Protein AF-P02774-2-F1 (afdb_monomer_lite)

Sequence (352 aa):
MAALKHQPQEFPTYVEPTNDEICEAFRKDPKEYANQFMWEYSTNYGQAPLSLLVSYTKSYLSMVGSCCTSASPTVCFLKERLQLKHLSLLTTLSNRVCSQYAAYGEKKSRLSNLIKLAQKVPTADLEDVLPLAEDITNILSKCCESASEDCMAKELPEHTVKLCDNLSTKNSKFEDCCQEKTAMDVFVCTYFMPAAQLPELPDVELPTNKDVCDPGNTKVMDKYTFELSRRTHLPEVFLSKVLEPTLKSLGECCDVEDSTTCFNAKGPLLKKELSSFIDKGQELCADYSENTFTEYKKKLAERLKAKLPDATPTELAKLVNKHSDFASNCCSINSPPLYCDSEIDAELKNIL

pLDDT: mean 95.34, std 5.14, range [45.56, 98.81]

Secondary structure (DSSP, 8-state):
-TT--PPP-SS----PPPHHHHHHHHHH-HHHHHHHHHHHHHHHSTTS-HHHHHHHHHHHHHHHHHHHTSSSHHHHHHHHHHHHHHHHHHHHHHHHHHHHHHHHHHHHHHHHHHHHHHHH-TTS-HHHHHHHHHHHHHHHHHHTT---TTHHHHHHHHHHHHHHHHHTTT-HHHHHHTTSSSHHHHHHHHHHPPPP-----PPPPP--SGGGG-TT-THHHHHHHHHHHTT--S-HHHHHHHHHHHHHHHHTTSSSTTHHHHHHHHHHHHHHHHHHHHHHHHHHHTTTSSS-HHHHHHHHHHHHHHH-TT--HHHHHHHHHHHHHHHHHHSSTT--HHHHHHHHHHHHH---

Radius of gyration: 23.37 Å; chains: 1; bounding box: 58×50×64 Å

Foldseek 3Di:
DVPDDDAAQQDQPDDDDDLVVLLVVCVVPVVVSLVVCLVSVCNRQVLAQPVLSVVLSVLVSVLSVDLSPDPHNVVSNVVSCVVSVVSVLSSNVSSLLLSQCVLQPLVLQLLLQLLLQLQLQVQADLVLRNVLSVLVSVLSVPRSPDNDNCSCVVSLQVSLVSNCVSPLPRDVQLVVLNVDDDSSSSVVSSVPRWGDPADADDDDADPLDLVLQPPVDCPVVSNSSSNCSSHQLAASLLSSLLSVVLSVLSNVLNPDPCSNVSSVVVRVVSVVVVVLSSVLRCVLQPPPPVDDLVVSLVVQLVVVCVVCVPDDPVRSVVVSVVSSVLNVQGRTRSHNNVVNSVVSVVSSVVPD

Structure (mmCIF, N/CA/C/O backbone):
data_AF-P02774-2-F1
#
_entry.id   AF-P02774-2-F1
#
loop_
_atom_site.group_PDB
_atom_site.id
_atom_site.type_symbol
_atom_site.label_atom_id
_atom_site.label_alt_id
_atom_site.label_comp_id
_atom_site.label_asym_id
_atom_site.label_entity_id
_atom_site.label_seq_id
_atom_site.pdbx_PDB_ins_code
_atom_site.Cartn_x
_atom_site.Cartn_y
_atom_site.Cartn_z
_atom_site.occupancy
_atom_site.B_iso_or_equiv
_atom_site.auth_seq_id
_atom_site.auth_comp_id
_atom_site.auth_asym_id
_atom_site.auth_atom_id
_atom_site.pdbx_PDB_model_num
ATOM 1 N N . MET A 1 1 ? -10.978 26.070 -17.643 1.00 76.25 1 MET A N 1
ATOM 2 C CA . MET A 1 1 ? -9.960 25.067 -18.032 1.00 76.25 1 MET A CA 1
ATOM 3 C C . MET A 1 1 ? -8.753 25.085 -17.096 1.00 76.25 1 MET A C 1
ATOM 5 O O . MET A 1 1 ? -8.488 24.047 -16.522 1.00 76.25 1 MET A O 1
ATOM 9 N N . ALA A 1 2 ? -8.090 26.226 -16.855 1.00 83.38 2 ALA A N 1
ATOM 10 C CA . ALA A 1 2 ? -6.862 26.307 -16.036 1.00 83.38 2 ALA A CA 1
ATOM 11 C C . ALA A 1 2 ? -6.959 25.824 -14.567 1.00 83.38 2 ALA A C 1
ATOM 13 O O . ALA A 1 2 ? -5.933 25.583 -13.949 1.00 83.38 2 ALA A O 1
ATOM 14 N N . ALA A 1 3 ? -8.165 25.681 -14.004 1.00 87.31 3 ALA A N 1
ATOM 15 C CA . ALA A 1 3 ? -8.368 25.178 -12.641 1.00 87.31 3 ALA A CA 1
ATOM 16 C C . ALA A 1 3 ? -8.534 23.646 -12.553 1.00 87.31 3 ALA A C 1
ATOM 18 O O . ALA A 1 3 ? -8.591 23.108 -11.449 1.00 87.31 3 ALA A O 1
ATOM 19 N N . LEU A 1 4 ? -8.668 22.946 -13.688 1.00 87.56 4 LEU A N 1
ATOM 20 C CA . LEU A 1 4 ? -8.828 21.491 -13.696 1.00 87.56 4 LEU A CA 1
ATOM 21 C C . LEU A 1 4 ? -7.523 20.824 -13.248 1.00 87.56 4 LEU A C 1
ATOM 23 O O . LEU A 1 4 ? -6.452 21.164 -13.746 1.00 87.56 4 LEU A O 1
ATOM 27 N N . LYS A 1 5 ? -7.635 19.859 -12.334 1.00 86.62 5 LYS A N 1
ATOM 28 C CA . LYS A 1 5 ? -6.529 19.020 -11.859 1.00 86.62 5 LYS A CA 1
ATOM 29 C C . LYS A 1 5 ? -6.746 17.586 -12.342 1.00 86.62 5 LYS A C 1
ATOM 31 O O . LYS A 1 5 ? -7.889 17.133 -12.398 1.00 86.62 5 LYS A O 1
ATOM 36 N N . HIS A 1 6 ? -5.672 16.884 -12.692 1.00 91.44 6 HIS A N 1
ATOM 37 C CA . HIS A 1 6 ? -5.735 15.452 -12.982 1.00 91.44 6 HIS A CA 1
ATOM 38 C C . HIS A 1 6 ? -5.710 14.640 -11.681 1.00 91.44 6 HIS A C 1
ATOM 40 O O . HIS A 1 6 ? -5.053 15.032 -10.714 1.00 91.44 6 HIS A O 1
ATOM 46 N N . GLN A 1 7 ? -6.406 13.505 -11.665 1.00 94.06 7 GLN A N 1
ATOM 47 C CA . GLN A 1 7 ? -6.262 12.530 -10.586 1.00 94.06 7 GLN A CA 1
ATOM 48 C C . GLN A 1 7 ? -4.938 11.766 -10.746 1.00 94.06 7 GLN A C 1
ATOM 50 O O . GLN A 1 7 ? -4.501 11.554 -11.882 1.00 94.06 7 GLN A O 1
ATOM 55 N N . PRO A 1 8 ? -4.293 11.355 -9.644 1.00 96.31 8 PRO A N 1
ATOM 56 C CA . PRO A 1 8 ? -3.123 10.496 -9.709 1.00 96.31 8 PRO A CA 1
ATOM 57 C C . PRO A 1 8 ? -3.473 9.124 -10.307 1.00 96.31 8 PRO A C 1
ATOM 59 O O . PRO A 1 8 ? -4.570 8.605 -10.106 1.00 96.31 8 PRO A O 1
ATOM 62 N N . GLN A 1 9 ? -2.516 8.510 -11.005 1.00 96.38 9 GLN A N 1
ATOM 63 C CA . GLN A 1 9 ? -2.628 7.123 -11.456 1.00 96.38 9 GLN A CA 1
ATOM 64 C C . GLN A 1 9 ? -2.278 6.176 -10.298 1.00 96.38 9 GLN A C 1
ATOM 66 O O . GLN A 1 9 ? -1.121 6.084 -9.879 1.00 96.38 9 GLN A O 1
ATOM 71 N N . GLU A 1 10 ? -3.277 5.471 -9.767 1.00 97.25 10 GLU A N 1
ATOM 72 C CA . GLU A 1 10 ? -3.091 4.526 -8.660 1.00 97.25 10 GLU A CA 1
ATOM 73 C C . GLU A 1 10 ? -2.649 3.132 -9.135 1.00 97.25 10 GLU A C 1
ATOM 75 O O . GLU A 1 10 ? -1.902 2.455 -8.415 1.00 97.25 10 GLU A O 1
ATOM 80 N N . PHE A 1 11 ? -3.009 2.766 -10.371 1.00 97.56 11 PHE A N 1
ATOM 81 C CA . PHE A 1 11 ? -2.727 1.480 -11.014 1.00 97.56 11 PHE A CA 1
ATOM 82 C C . PHE A 1 11 ? -1.845 1.676 -12.255 1.00 97.56 11 PHE A C 1
ATOM 84 O O . PHE A 1 11 ? -2.338 1.612 -13.383 1.00 97.56 11 PHE A O 1
ATOM 91 N N . PRO A 1 12 ? -0.540 1.956 -12.086 1.00 97.00 12 PRO A N 1
ATOM 92 C CA . PRO A 1 12 ? 0.361 2.026 -13.224 1.00 97.00 12 PRO A CA 1
ATOM 93 C C . PRO A 1 12 ? 0.419 0.662 -13.925 1.00 97.00 12 PRO A C 1
ATOM 95 O O . PRO A 1 12 ? 0.590 -0.372 -13.280 1.00 97.00 12 PRO A O 1
ATOM 98 N N . THR A 1 13 ? 0.284 0.674 -15.245 1.00 97.75 13 THR A N 1
ATOM 99 C CA . THR A 1 13 ? 0.328 -0.501 -16.123 1.00 97.75 13 THR A CA 1
ATOM 100 C C . THR A 1 13 ? 1.622 -0.593 -16.922 1.00 97.75 13 THR A C 1
ATOM 102 O O . THR A 1 13 ? 1.778 -1.535 -17.693 1.00 97.75 13 THR A O 1
ATOM 105 N N . TYR A 1 14 ? 2.536 0.374 -16.772 1.00 97.56 14 TYR A N 1
ATOM 106 C CA . TYR A 1 14 ? 3.845 0.318 -17.417 1.00 97.56 14 TYR A CA 1
ATOM 107 C C . TYR A 1 14 ? 4.597 -0.939 -16.972 1.00 97.56 14 TYR A C 1
ATOM 109 O O . TYR A 1 14 ? 4.868 -1.138 -15.785 1.00 97.56 14 TYR A O 1
ATOM 117 N N . VAL A 1 15 ? 4.961 -1.762 -17.949 1.00 97.75 15 VAL A N 1
ATOM 118 C CA . VAL A 1 15 ? 5.834 -2.918 -17.773 1.00 97.75 15 VAL A CA 1
ATOM 119 C C . VAL A 1 15 ? 6.966 -2.760 -18.764 1.00 97.75 15 VAL A C 1
ATOM 121 O O . VAL A 1 15 ? 6.746 -2.688 -19.970 1.00 97.75 15 VAL A O 1
ATOM 124 N N . GLU A 1 16 ? 8.186 -2.689 -18.247 1.00 97.62 16 GLU A N 1
ATOM 125 C CA . GLU A 1 16 ? 9.358 -2.608 -19.100 1.00 97.62 16 GLU A CA 1
ATOM 126 C C . GLU A 1 16 ? 9.502 -3.906 -19.921 1.00 97.62 16 GLU A C 1
ATOM 128 O O . GLU A 1 16 ? 9.531 -4.988 -19.321 1.00 97.62 16 GLU A O 1
ATOM 133 N N . PRO A 1 17 ? 9.598 -3.829 -21.264 1.00 97.88 17 PRO A N 1
ATOM 134 C CA . PRO A 1 17 ? 9.771 -5.017 -22.091 1.00 97.88 17 PRO A CA 1
ATOM 135 C C . PRO A 1 17 ? 11.116 -5.703 -21.841 1.00 97.88 17 PRO A C 1
ATOM 137 O O . PRO A 1 17 ? 12.038 -5.156 -21.227 1.00 97.88 17 PRO A O 1
ATOM 140 N N . THR A 1 18 ? 11.263 -6.915 -22.366 1.00 98.38 18 THR A N 1
ATOM 141 C CA . THR A 1 18 ? 12.555 -7.601 -22.355 1.00 98.38 18 THR A CA 1
ATOM 142 C C . THR A 1 18 ? 13.599 -6.818 -23.155 1.00 98.38 18 THR A C 1
ATOM 144 O O . THR A 1 18 ? 13.281 -6.038 -24.053 1.00 98.38 18 THR A O 1
ATOM 147 N N . ASN A 1 19 ? 14.882 -7.047 -22.864 1.00 98.38 19 ASN A N 1
ATOM 148 C CA . ASN A 1 19 ? 15.968 -6.373 -23.583 1.00 98.38 19 ASN A CA 1
ATOM 149 C C . ASN A 1 19 ? 15.911 -6.626 -25.106 1.00 98.38 19 ASN A C 1
ATOM 151 O O . ASN A 1 19 ? 16.275 -5.742 -25.882 1.00 98.38 19 ASN A O 1
ATOM 155 N N . ASP A 1 20 ? 15.450 -7.808 -25.530 1.00 97.69 20 ASP A N 1
ATOM 156 C CA . ASP A 1 20 ? 15.298 -8.148 -26.946 1.00 97.69 20 ASP A CA 1
ATOM 157 C C . ASP A 1 20 ? 14.171 -7.334 -27.594 1.00 97.69 20 ASP A C 1
ATOM 159 O O . ASP A 1 20 ? 14.405 -6.701 -28.623 1.00 97.69 20 ASP A O 1
ATOM 163 N N . GLU A 1 21 ? 13.002 -7.253 -26.950 1.00 98.56 21 GLU A N 1
ATOM 164 C CA . GLU A 1 21 ? 11.863 -6.444 -27.412 1.00 98.56 21 GLU A CA 1
ATOM 165 C C . GLU A 1 21 ? 12.205 -4.949 -27.464 1.00 98.56 21 GLU A C 1
ATOM 167 O O . GLU A 1 21 ? 11.908 -4.278 -28.455 1.00 98.56 21 GLU A O 1
ATOM 172 N N . ILE A 1 22 ? 12.894 -4.434 -26.435 1.00 98.69 22 ILE A N 1
ATOM 173 C CA . ILE A 1 22 ? 13.393 -3.052 -26.396 1.00 98.69 22 ILE A CA 1
ATOM 174 C C . ILE A 1 22 ? 14.257 -2.776 -27.626 1.00 98.69 22 ILE A C 1
ATOM 176 O O . ILE A 1 22 ? 14.038 -1.800 -28.344 1.00 98.69 22 ILE A O 1
ATOM 180 N N . CYS A 1 23 ? 15.246 -3.631 -27.890 1.00 98.56 23 CYS A N 1
ATOM 181 C CA . CYS A 1 23 ? 16.174 -3.394 -28.984 1.00 98.56 23 CYS A CA 1
ATOM 182 C C . CYS A 1 23 ? 15.579 -3.677 -30.363 1.00 98.56 23 CYS A C 1
ATOM 184 O O . CYS A 1 23 ? 16.008 -3.061 -31.338 1.00 98.56 23 CYS A O 1
ATOM 186 N N . GLU A 1 24 ? 14.617 -4.588 -30.480 1.00 98.44 24 GLU A N 1
ATOM 187 C CA . GLU A 1 24 ? 13.858 -4.794 -31.711 1.00 98.44 24 GLU A CA 1
ATOM 188 C C . GLU A 1 24 ? 13.049 -3.539 -32.062 1.00 98.44 24 GLU A C 1
ATOM 190 O O . GLU A 1 24 ? 13.214 -2.988 -33.155 1.00 98.44 24 GLU A O 1
ATOM 195 N N . ALA A 1 25 ? 12.252 -3.032 -31.116 1.00 98.44 25 ALA A N 1
ATOM 196 C CA . ALA A 1 25 ? 11.454 -1.824 -31.306 1.00 98.44 25 ALA A CA 1
ATOM 197 C C . ALA A 1 25 ? 12.334 -0.594 -31.578 1.00 98.44 25 ALA A C 1
ATOM 199 O O . ALA A 1 25 ? 12.088 0.146 -32.533 1.00 98.44 25 ALA A O 1
ATOM 200 N N . PHE A 1 26 ? 13.412 -0.421 -30.806 1.00 98.38 26 PHE A N 1
ATOM 201 C CA . PHE A 1 26 ? 14.345 0.690 -30.978 1.00 98.38 26 PHE A CA 1
ATOM 202 C C . PHE A 1 26 ? 15.053 0.663 -32.338 1.00 98.38 26 PHE A C 1
ATOM 204 O O . PHE A 1 26 ? 15.235 1.712 -32.944 1.00 98.38 26 PHE A O 1
ATOM 211 N N . ARG A 1 27 ? 15.437 -0.511 -32.861 1.00 97.81 27 ARG A N 1
ATOM 212 C CA . ARG A 1 27 ? 16.050 -0.610 -34.202 1.00 97.81 27 ARG A CA 1
ATOM 213 C C . ARG A 1 27 ? 15.051 -0.348 -35.324 1.00 97.81 27 ARG A C 1
ATOM 215 O O . ARG A 1 27 ? 15.454 0.158 -36.369 1.00 97.81 27 ARG A O 1
ATOM 222 N N . LYS A 1 28 ? 13.780 -0.710 -35.123 1.00 98.19 28 LYS A N 1
ATOM 223 C CA . LYS A 1 28 ? 12.712 -0.513 -36.109 1.00 98.19 28 LYS A CA 1
ATOM 224 C C . LYS A 1 28 ? 12.401 0.968 -36.313 1.00 98.19 28 LYS A C 1
ATOM 226 O O . LYS A 1 28 ? 12.358 1.418 -37.453 1.00 98.19 28 LYS A O 1
ATOM 231 N N . ASP A 1 29 ? 12.195 1.705 -35.225 1.00 98.38 29 ASP A N 1
ATOM 232 C CA . ASP A 1 29 ? 12.016 3.158 -35.254 1.00 98.38 29 ASP A CA 1
ATOM 233 C C . ASP A 1 29 ? 12.473 3.777 -33.917 1.00 98.38 29 ASP A C 1
ATOM 235 O O . ASP A 1 29 ? 11.710 3.802 -32.945 1.00 98.38 29 ASP A O 1
ATOM 239 N N . PRO A 1 30 ? 13.712 4.304 -33.847 1.00 97.94 30 PRO A N 1
ATOM 240 C CA . PRO A 1 30 ? 14.242 4.900 -32.623 1.00 97.94 30 PRO A CA 1
ATOM 241 C C . PRO A 1 30 ? 13.422 6.090 -32.114 1.00 97.94 30 PRO A C 1
ATOM 243 O O . PRO A 1 30 ? 13.363 6.331 -30.907 1.00 97.94 30 PRO A O 1
ATOM 246 N N . LYS A 1 31 ? 12.817 6.865 -33.027 1.00 98.44 31 LYS A N 1
ATOM 247 C CA . LYS A 1 31 ? 12.070 8.077 -32.676 1.00 98.44 31 LYS A CA 1
ATOM 248 C C . LYS A 1 31 ? 10.712 7.706 -32.101 1.00 98.44 31 LYS A C 1
ATOM 250 O O . LYS A 1 31 ? 10.321 8.276 -31.085 1.00 98.44 31 LYS A O 1
ATOM 255 N N . GLU A 1 32 ? 10.026 6.755 -32.725 1.00 98.44 32 GLU A N 1
ATOM 256 C CA . GLU A 1 32 ? 8.745 6.270 -32.217 1.00 98.44 32 GLU A CA 1
ATOM 257 C C . GLU A 1 32 ? 8.910 5.571 -30.868 1.00 98.44 32 GLU A C 1
ATOM 259 O O . GLU A 1 32 ? 8.197 5.913 -29.929 1.00 98.44 32 GLU A O 1
ATOM 264 N N . TYR A 1 33 ? 9.916 4.697 -30.722 1.00 98.62 33 TYR A N 1
ATOM 265 C CA . TYR A 1 33 ? 10.224 4.068 -29.434 1.00 98.62 33 TYR A CA 1
ATOM 266 C C . TYR A 1 33 ? 10.435 5.113 -28.329 1.00 98.62 33 TYR A C 1
ATOM 268 O O . TYR A 1 33 ? 9.852 5.012 -27.250 1.00 98.62 33 TYR A O 1
ATOM 276 N N . ALA A 1 34 ? 11.239 6.148 -28.600 1.00 98.62 34 ALA A N 1
ATOM 277 C CA . ALA A 1 34 ? 11.507 7.200 -27.626 1.00 98.62 34 ALA A CA 1
ATOM 278 C C . ALA A 1 34 ? 10.243 7.988 -27.248 1.00 98.62 34 ALA A C 1
ATOM 280 O O . ALA A 1 34 ? 10.010 8.239 -26.065 1.00 98.62 34 ALA A O 1
ATOM 281 N N . ASN A 1 35 ? 9.420 8.361 -28.233 1.00 98.62 35 ASN A N 1
ATOM 282 C CA . ASN A 1 35 ? 8.173 9.088 -27.998 1.00 98.62 35 ASN A CA 1
ATOM 283 C C . ASN A 1 35 ? 7.174 8.256 -27.188 1.00 98.62 35 ASN A C 1
ATOM 285 O O . ASN A 1 35 ? 6.614 8.764 -26.215 1.00 98.62 35 ASN A O 1
ATOM 289 N N . GLN A 1 36 ? 6.979 6.989 -27.567 1.00 98.44 36 GLN A N 1
ATOM 290 C CA . GLN A 1 36 ? 6.071 6.077 -26.882 1.00 98.44 36 GLN A CA 1
ATOM 291 C C . GLN A 1 36 ? 6.516 5.851 -25.438 1.00 98.44 36 GLN A C 1
ATOM 293 O O . GLN A 1 36 ? 5.703 6.002 -24.530 1.00 98.44 36 GLN A O 1
ATOM 298 N N . PHE A 1 37 ? 7.805 5.578 -25.212 1.00 98.62 37 PHE A N 1
ATOM 299 C CA . PHE A 1 37 ? 8.345 5.402 -23.867 1.00 98.62 37 PHE A CA 1
ATOM 300 C C . PHE A 1 37 ? 8.137 6.647 -22.997 1.00 98.62 37 PHE A C 1
ATOM 302 O O . PHE A 1 37 ? 7.649 6.529 -21.876 1.00 98.62 37 PHE A O 1
ATOM 309 N N . MET A 1 38 ? 8.465 7.845 -23.497 1.00 98.56 38 MET A N 1
ATOM 310 C CA . MET A 1 38 ? 8.265 9.080 -22.727 1.00 98.56 38 MET A CA 1
ATOM 311 C C . MET A 1 38 ? 6.788 9.291 -22.379 1.00 98.56 38 MET A C 1
ATOM 313 O O . MET A 1 38 ? 6.471 9.607 -21.236 1.00 98.56 38 MET A O 1
ATOM 317 N N . TRP A 1 39 ? 5.880 9.088 -23.337 1.00 98.50 39 TRP A N 1
ATOM 318 C CA . TRP A 1 39 ? 4.443 9.209 -23.097 1.00 98.50 39 TRP A CA 1
ATOM 319 C C . TRP A 1 39 ? 3.937 8.183 -22.074 1.00 98.50 39 TRP A C 1
ATOM 321 O O . TRP A 1 39 ? 3.278 8.554 -21.100 1.00 98.50 39 TRP A O 1
ATOM 331 N N . GLU A 1 40 ? 4.258 6.904 -22.259 1.00 98.25 40 GLU A N 1
ATOM 332 C CA . GLU A 1 40 ? 3.779 5.825 -21.396 1.00 98.25 40 GLU A CA 1
ATOM 333 C C . GLU A 1 40 ? 4.344 5.965 -19.979 1.00 98.25 40 GLU A C 1
ATOM 335 O O . GLU A 1 40 ? 3.603 5.908 -18.997 1.00 98.25 40 GLU A O 1
ATOM 340 N N . TYR A 1 41 ? 5.640 6.247 -19.852 1.00 98.44 41 TYR A N 1
ATOM 341 C CA . TYR A 1 41 ? 6.280 6.400 -18.553 1.00 98.44 41 TYR A CA 1
ATOM 342 C C . TYR A 1 41 ? 5.759 7.636 -17.805 1.00 98.44 41 TYR A C 1
ATOM 344 O O . TYR A 1 41 ? 5.402 7.546 -16.629 1.00 98.44 41 TYR A O 1
ATOM 352 N N . SER A 1 42 ? 5.644 8.789 -18.475 1.00 97.94 42 SER A N 1
ATOM 353 C CA . SER A 1 42 ? 5.140 10.015 -17.842 1.00 97.94 42 SER A CA 1
ATOM 354 C C . SER A 1 42 ? 3.654 9.949 -17.487 1.00 97.94 42 SER A C 1
ATOM 356 O O . SER A 1 42 ? 3.252 10.569 -16.510 1.00 97.94 42 SER A O 1
ATOM 358 N N . THR A 1 43 ? 2.829 9.200 -18.224 1.00 97.44 43 THR A N 1
ATOM 359 C CA . THR A 1 43 ? 1.408 9.017 -17.865 1.00 97.44 43 THR A CA 1
ATOM 360 C C . THR A 1 43 ? 1.216 8.048 -16.697 1.00 97.44 43 THR A C 1
ATOM 362 O O . THR A 1 43 ? 0.293 8.226 -15.904 1.00 97.44 43 THR A O 1
ATOM 365 N N . ASN A 1 44 ? 2.103 7.061 -16.540 1.00 98.19 44 ASN A N 1
ATOM 366 C CA . ASN A 1 44 ? 2.072 6.116 -15.421 1.00 98.19 44 ASN A CA 1
ATOM 367 C C . ASN A 1 44 ? 2.665 6.689 -14.127 1.00 98.19 44 ASN A C 1
ATOM 369 O O . ASN A 1 44 ? 2.185 6.373 -13.037 1.00 98.19 44 ASN A O 1
ATOM 373 N N . TYR A 1 45 ? 3.692 7.533 -14.243 1.00 97.75 45 TYR A N 1
ATOM 374 C CA . TYR A 1 45 ? 4.429 8.090 -13.107 1.00 97.75 45 TYR A CA 1
ATOM 375 C C . TYR A 1 45 ? 4.341 9.623 -13.016 1.00 97.75 45 TYR A C 1
ATOM 377 O O . TYR A 1 45 ? 5.256 10.277 -12.515 1.00 97.75 45 TYR A O 1
ATOM 385 N N . GLY A 1 46 ? 3.238 10.202 -13.498 1.00 95.94 46 GLY A N 1
ATOM 386 C CA . GLY A 1 46 ? 3.061 11.649 -13.672 1.00 95.94 46 GLY A CA 1
ATOM 387 C C . GLY A 1 46 ? 3.028 12.493 -12.395 1.00 95.94 46 GLY A C 1
ATOM 388 O O . GLY A 1 46 ? 3.129 13.711 -12.491 1.00 95.94 46 GLY A O 1
ATOM 389 N N . GLN A 1 47 ? 2.924 11.877 -11.212 1.00 95.62 47 GLN A N 1
ATOM 390 C CA . GLN A 1 47 ? 3.016 12.589 -9.930 1.00 95.62 47 GLN A CA 1
ATOM 391 C C . GLN A 1 47 ? 4.460 12.763 -9.447 1.00 95.62 47 GLN A C 1
ATOM 393 O O . GLN A 1 47 ? 4.689 13.435 -8.443 1.00 95.62 47 GLN A O 1
ATOM 398 N N . ALA A 1 48 ? 5.446 12.155 -10.116 1.00 94.50 48 ALA A N 1
ATOM 399 C CA . ALA A 1 48 ? 6.842 12.495 -9.870 1.00 94.50 48 ALA A CA 1
ATOM 400 C C . ALA A 1 48 ? 7.139 13.924 -10.370 1.00 94.50 48 ALA A C 1
ATOM 402 O O . ALA A 1 48 ? 6.564 14.346 -11.377 1.00 94.50 48 ALA A O 1
ATOM 403 N N . PRO A 1 49 ? 8.071 14.661 -9.732 1.00 90.38 49 PRO A N 1
ATOM 404 C CA . PRO A 1 49 ? 8.488 15.974 -10.214 1.00 90.38 49 PRO A CA 1
ATOM 405 C C . PRO A 1 49 ? 8.870 15.948 -11.700 1.00 90.38 49 PRO A C 1
ATOM 407 O O . PRO A 1 49 ? 9.589 15.058 -12.156 1.00 90.38 49 PRO A O 1
ATOM 410 N N . LEU A 1 50 ? 8.416 16.946 -12.465 1.00 91.12 50 LEU A N 1
ATOM 411 C CA . LEU A 1 50 ? 8.615 16.991 -13.920 1.00 91.12 50 LEU A CA 1
ATOM 412 C C . LEU A 1 50 ? 10.093 16.869 -14.316 1.00 91.12 50 LEU A C 1
ATOM 414 O O . LEU A 1 50 ? 10.445 16.150 -15.247 1.00 91.12 50 LEU A O 1
ATOM 418 N N . SER A 1 51 ? 10.965 17.573 -13.604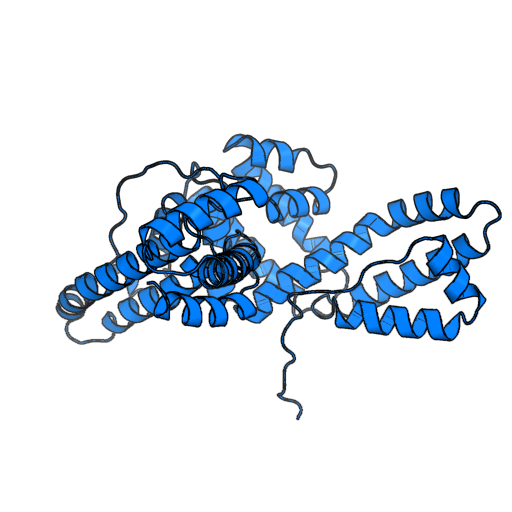 1.00 90.06 51 SER A N 1
ATOM 419 C CA . SER A 1 51 ? 12.409 17.564 -13.834 1.00 90.06 51 SER A CA 1
ATOM 420 C C . SER A 1 51 ? 13.020 16.182 -13.569 1.00 90.06 51 SER A C 1
ATOM 422 O O . SER A 1 51 ? 13.821 15.704 -14.373 1.00 90.06 51 SER A O 1
ATOM 424 N N . LEU A 1 52 ? 12.542 15.477 -12.539 1.00 92.50 52 LEU A N 1
ATOM 425 C CA . LEU A 1 52 ? 12.920 14.092 -12.264 1.00 92.50 52 LEU A CA 1
ATOM 426 C C . LEU A 1 52 ? 12.476 13.146 -13.393 1.00 92.50 52 LEU A C 1
ATOM 428 O O . LEU A 1 52 ? 13.273 12.324 -13.846 1.00 92.50 52 LEU A O 1
ATOM 432 N N . LEU A 1 53 ? 11.247 13.296 -13.903 1.00 95.31 53 LEU A N 1
ATOM 433 C CA . LEU A 1 53 ? 10.757 12.523 -15.054 1.00 95.31 53 LEU A CA 1
ATOM 434 C C . LEU A 1 53 ? 11.617 12.748 -16.302 1.00 95.31 53 LEU A C 1
ATOM 436 O O . LEU A 1 53 ? 11.997 11.785 -16.971 1.00 95.31 53 LEU A O 1
ATOM 440 N N . VAL A 1 54 ? 11.963 14.000 -16.606 1.00 95.88 54 VAL A N 1
ATOM 441 C CA . VAL A 1 54 ? 12.847 14.344 -17.732 1.00 95.88 54 VAL A CA 1
ATOM 442 C C . VAL A 1 54 ? 14.238 13.733 -17.545 1.00 95.88 54 VAL A C 1
ATOM 444 O O . VAL A 1 54 ? 14.781 13.140 -18.478 1.00 95.88 54 VAL A O 1
ATOM 447 N N . SER A 1 55 ? 14.813 13.838 -16.346 1.00 95.38 55 SER A N 1
ATOM 448 C CA . SER A 1 55 ? 16.135 13.291 -16.029 1.00 95.38 55 SER A CA 1
ATOM 449 C C . SER A 1 55 ? 16.173 11.764 -16.168 1.00 95.38 55 SER A C 1
ATOM 451 O O . SER A 1 55 ? 17.057 11.215 -16.840 1.00 95.38 55 SER A O 1
ATOM 453 N N . TYR A 1 56 ? 15.171 11.069 -15.616 1.00 97.19 56 TYR A N 1
ATOM 454 C CA . TYR A 1 56 ? 15.057 9.616 -15.716 1.00 97.19 56 TYR A CA 1
ATOM 455 C C . TYR A 1 56 ? 14.866 9.156 -17.157 1.00 97.19 56 TYR A C 1
ATOM 457 O O . TYR A 1 56 ? 15.636 8.328 -17.642 1.00 97.19 56 TYR A O 1
ATOM 465 N N . THR A 1 57 ? 13.879 9.711 -17.864 1.00 98.19 57 THR A N 1
ATOM 466 C CA . THR A 1 57 ? 13.557 9.275 -19.230 1.00 98.19 57 THR A CA 1
ATOM 467 C C . THR A 1 57 ? 14.718 9.516 -20.192 1.00 98.19 57 THR A C 1
ATOM 469 O O . THR A 1 57 ? 15.040 8.644 -21.000 1.00 98.19 57 THR A O 1
ATOM 472 N N . LYS A 1 58 ? 15.427 10.644 -20.056 1.00 98.25 58 LYS A N 1
ATOM 473 C CA . LYS A 1 58 ? 16.656 10.915 -20.811 1.00 98.25 58 LYS A CA 1
ATOM 474 C C . LYS A 1 58 ? 17.739 9.869 -20.536 1.00 98.25 58 LYS A C 1
ATOM 476 O O . LYS A 1 58 ? 18.358 9.367 -21.474 1.00 98.25 58 LYS A O 1
ATOM 481 N N . SER A 1 59 ? 17.975 9.547 -19.266 1.00 98.12 59 SER A N 1
ATOM 482 C CA . SER A 1 59 ? 19.000 8.577 -18.861 1.00 98.12 59 SER A CA 1
ATOM 483 C C . SER A 1 59 ? 18.656 7.163 -19.337 1.00 98.12 59 SER A C 1
ATOM 485 O O . SER A 1 59 ? 19.516 6.462 -19.869 1.00 98.12 59 SER A O 1
ATOM 487 N N . TYR A 1 60 ? 17.383 6.777 -19.246 1.00 98.69 60 TYR A N 1
ATOM 488 C CA . TYR A 1 60 ? 16.876 5.509 -19.760 1.00 98.69 60 TYR A CA 1
ATOM 489 C C . TYR A 1 60 ? 17.061 5.388 -21.279 1.00 98.69 60 TYR A C 1
ATOM 491 O O . TYR A 1 60 ? 17.615 4.403 -21.761 1.00 98.69 60 TYR A O 1
ATOM 499 N N . LEU A 1 61 ? 16.671 6.407 -22.051 1.00 98.69 61 LEU A N 1
ATOM 500 C CA . LEU A 1 61 ? 16.847 6.393 -23.507 1.00 98.69 61 LEU A CA 1
ATOM 501 C C . LEU A 1 61 ? 18.326 6.377 -23.917 1.00 98.69 61 LEU A C 1
ATOM 503 O O . LEU A 1 61 ? 18.679 5.741 -24.911 1.00 98.69 61 LEU A O 1
ATOM 507 N N . SER A 1 62 ? 19.204 7.010 -23.133 1.00 98.62 62 SER A N 1
ATOM 508 C CA . SER A 1 62 ? 20.654 6.906 -23.324 1.00 98.62 62 SER A CA 1
ATOM 509 C C . SER A 1 62 ? 21.155 5.470 -23.129 1.00 98.62 62 SER A C 1
ATOM 511 O O . SER A 1 62 ? 21.931 4.989 -23.955 1.00 98.62 62 SER A O 1
ATOM 513 N N . MET A 1 63 ? 20.688 4.772 -22.084 1.00 98.69 63 MET A N 1
ATOM 514 C CA . MET A 1 63 ? 20.987 3.352 -21.849 1.00 98.69 63 MET A CA 1
ATOM 515 C C . MET A 1 63 ? 20.499 2.474 -23.008 1.00 98.69 63 MET A C 1
ATOM 517 O O . MET A 1 63 ? 21.230 1.605 -23.476 1.00 98.69 63 MET A O 1
ATOM 521 N N . VAL A 1 64 ? 19.276 2.695 -23.499 1.00 98.69 64 VAL A N 1
ATOM 522 C CA . VAL A 1 64 ? 18.742 1.932 -24.639 1.00 98.69 64 VAL A CA 1
ATOM 523 C C . VAL A 1 64 ? 19.619 2.134 -25.876 1.00 98.69 64 VAL A C 1
ATOM 525 O O . VAL A 1 64 ? 20.025 1.161 -26.514 1.00 98.69 64 VAL A O 1
ATOM 528 N N . GLY A 1 65 ? 19.978 3.384 -26.185 1.00 98.19 65 GLY A N 1
ATOM 529 C CA . GLY A 1 65 ? 20.832 3.707 -27.326 1.00 98.19 65 GLY A CA 1
ATOM 530 C C . GLY A 1 65 ? 22.213 3.045 -27.260 1.00 98.19 65 GLY A C 1
ATOM 531 O O . GLY A 1 65 ? 22.678 2.490 -28.262 1.00 98.19 65 GLY A O 1
ATOM 532 N N . SER A 1 66 ? 22.859 3.054 -26.088 1.00 98.19 66 SER A N 1
ATOM 533 C CA . SER A 1 66 ? 24.184 2.449 -25.901 1.00 98.19 66 SER A CA 1
ATOM 534 C C . SER A 1 66 ? 24.133 0.919 -25.895 1.00 98.19 66 SER A C 1
ATOM 536 O O . SER A 1 66 ? 24.947 0.266 -26.550 1.00 98.19 66 SER A O 1
ATOM 538 N N . CYS A 1 67 ? 23.162 0.321 -25.206 1.00 98.75 67 CYS A N 1
ATOM 539 C CA . CYS A 1 67 ? 23.116 -1.127 -25.039 1.00 98.75 67 CYS A CA 1
ATOM 540 C C . CYS A 1 67 ? 22.576 -1.865 -26.259 1.00 98.75 67 CYS A 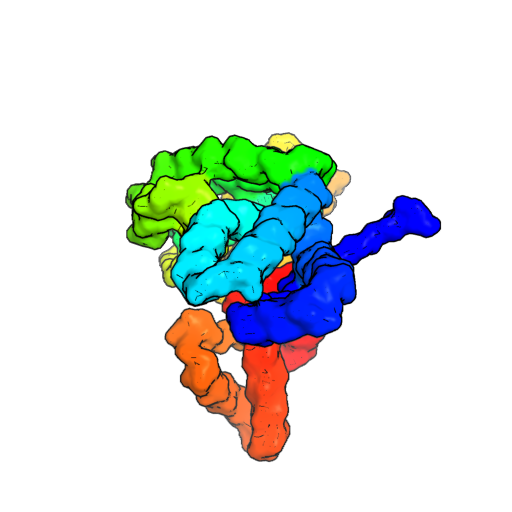C 1
ATOM 542 O O . CYS A 1 67 ? 23.098 -2.931 -26.589 1.00 98.75 67 CYS A O 1
ATOM 544 N N . CYS A 1 68 ? 21.625 -1.293 -26.999 1.00 98.44 68 CYS A N 1
ATOM 545 C CA . CYS A 1 68 ? 21.120 -1.923 -28.221 1.00 98.44 68 CYS A CA 1
ATOM 546 C C . CYS A 1 68 ? 22.111 -1.896 -29.393 1.00 98.44 68 CYS A C 1
ATOM 548 O O . CYS A 1 68 ? 21.937 -2.652 -30.356 1.00 98.44 68 CYS A O 1
ATOM 550 N N . THR A 1 69 ? 23.152 -1.064 -29.309 1.00 97.50 69 THR A N 1
ATOM 551 C CA . THR A 1 69 ? 24.259 -0.994 -30.278 1.00 97.50 69 THR A CA 1
ATOM 552 C C . THR A 1 69 ? 25.548 -1.646 -29.763 1.00 97.50 69 THR A C 1
ATOM 554 O O . THR A 1 69 ? 26.542 -1.712 -30.485 1.00 97.50 69 THR A O 1
ATOM 557 N N . SER A 1 70 ? 25.536 -2.168 -28.533 1.00 98.00 70 SER A N 1
ATOM 558 C CA . SER A 1 70 ? 26.676 -2.850 -27.927 1.00 98.00 70 SER A CA 1
ATOM 559 C C . SER A 1 70 ? 26.933 -4.215 -28.568 1.00 98.00 70 SER A C 1
ATOM 561 O O . SER A 1 70 ? 26.003 -4.948 -28.900 1.00 98.00 70 SER A O 1
ATOM 563 N N . ALA A 1 71 ? 28.207 -4.610 -28.645 1.00 97.69 71 ALA A N 1
ATOM 564 C CA . ALA A 1 71 ? 28.599 -5.978 -28.990 1.00 97.69 71 ALA A CA 1
ATOM 565 C C . ALA A 1 71 ? 28.189 -7.007 -27.915 1.00 97.69 71 ALA A C 1
ATOM 567 O O . ALA A 1 71 ? 28.145 -8.203 -28.190 1.00 97.69 71 ALA A O 1
ATOM 568 N N . SER A 1 72 ? 27.881 -6.554 -26.694 1.00 97.88 72 SER A N 1
ATOM 569 C CA . SER A 1 72 ? 27.445 -7.395 -25.575 1.00 97.88 72 SER A CA 1
ATOM 570 C C . SER A 1 72 ? 26.234 -6.773 -24.855 1.00 97.88 72 SER A C 1
ATOM 572 O O . SER A 1 72 ? 26.386 -6.266 -23.735 1.00 97.88 72 SER A O 1
ATOM 574 N N . PRO A 1 73 ? 25.029 -6.796 -25.467 1.00 97.62 73 PRO A N 1
ATOM 575 C CA . PRO A 1 73 ? 23.850 -6.092 -24.954 1.00 97.62 73 PRO A CA 1
ATOM 576 C C . PRO A 1 73 ? 23.480 -6.472 -23.519 1.00 97.62 73 PRO A C 1
ATOM 578 O O . PRO A 1 73 ? 23.244 -5.594 -22.696 1.00 97.62 73 PRO A O 1
ATOM 581 N N . THR A 1 74 ? 23.511 -7.763 -23.174 1.00 98.12 74 THR A N 1
ATOM 582 C CA . THR A 1 74 ? 23.157 -8.250 -21.830 1.00 98.12 74 THR A CA 1
ATOM 583 C C . THR A 1 74 ? 24.051 -7.663 -20.737 1.00 98.12 74 THR A C 1
ATOM 585 O O . THR A 1 74 ? 23.555 -7.205 -19.710 1.00 98.12 74 THR A O 1
ATOM 588 N N . VAL A 1 75 ? 25.370 -7.638 -20.965 1.00 98.50 75 VAL A N 1
ATOM 589 C CA . VAL A 1 75 ? 26.341 -7.081 -20.005 1.00 98.50 75 VAL A CA 1
ATOM 590 C C . VAL A 1 75 ? 26.167 -5.568 -19.887 1.00 98.50 75 VAL A C 1
ATOM 592 O O . VAL A 1 75 ? 26.235 -5.028 -18.783 1.00 98.50 75 VAL A O 1
ATOM 595 N N . CYS A 1 76 ? 25.902 -4.892 -21.009 1.00 98.75 76 CYS A N 1
ATOM 596 C CA . CYS A 1 76 ? 25.626 -3.460 -21.015 1.00 98.75 76 CYS A CA 1
ATOM 597 C C . CYS A 1 76 ? 24.380 -3.128 -20.189 1.00 98.75 76 CYS A C 1
ATOM 599 O O . CYS A 1 76 ? 24.472 -2.343 -19.247 1.00 98.75 76 CYS A O 1
ATOM 601 N N . PHE A 1 77 ? 23.244 -3.773 -20.477 1.00 98.69 77 PHE A N 1
ATOM 602 C CA . PHE A 1 77 ? 21.989 -3.500 -19.778 1.00 98.69 77 PHE A CA 1
ATOM 603 C C . PHE A 1 77 ? 22.102 -3.749 -18.279 1.00 98.69 77 PHE A C 1
ATOM 605 O O . PHE A 1 77 ? 21.617 -2.939 -17.497 1.00 98.69 77 PHE A O 1
ATOM 612 N N . LEU A 1 78 ? 22.762 -4.832 -17.859 1.00 98.44 78 LEU A N 1
ATOM 613 C CA . LEU A 1 78 ? 22.957 -5.103 -16.436 1.00 98.44 78 LEU A CA 1
ATOM 614 C C . LEU A 1 78 ? 23.715 -3.959 -15.746 1.00 98.44 78 LEU A C 1
ATOM 616 O O . LEU A 1 78 ? 23.298 -3.491 -14.688 1.00 98.44 78 LEU A O 1
ATOM 620 N N . LYS A 1 79 ? 24.810 -3.492 -16.354 1.00 98.44 79 LYS A N 1
ATOM 621 C CA . LYS A 1 79 ? 25.618 -2.398 -15.810 1.00 98.44 79 LYS A CA 1
ATOM 622 C C . LYS A 1 79 ? 24.827 -1.090 -15.741 1.00 98.44 79 LYS A C 1
ATOM 624 O O . LYS A 1 79 ? 24.776 -0.472 -14.681 1.00 98.44 79 LYS A O 1
ATOM 629 N N . GLU A 1 80 ? 24.215 -0.683 -16.848 1.00 98.44 80 GLU A N 1
ATOM 630 C CA . GLU A 1 80 ? 23.494 0.591 -16.942 1.00 98.44 80 GLU A CA 1
ATOM 631 C C . GLU A 1 80 ? 22.261 0.611 -16.024 1.00 98.44 80 GLU A C 1
ATOM 633 O O . GLU A 1 80 ? 22.032 1.594 -15.324 1.00 98.44 80 GLU A O 1
ATOM 638 N N . ARG A 1 81 ? 21.515 -0.500 -15.909 1.00 98.31 81 ARG A N 1
ATOM 639 C CA . ARG A 1 81 ? 20.385 -0.611 -14.967 1.00 98.31 81 ARG A CA 1
ATOM 640 C C . ARG A 1 81 ? 20.823 -0.448 -13.514 1.00 98.31 81 ARG A C 1
ATOM 642 O O . ARG A 1 81 ? 20.128 0.210 -12.745 1.00 98.31 81 ARG A O 1
ATOM 649 N N . LEU A 1 82 ? 21.970 -1.011 -13.125 1.00 96.75 82 LEU A N 1
ATOM 650 C CA . LEU A 1 82 ? 22.510 -0.824 -11.774 1.00 96.75 82 LEU A CA 1
ATOM 651 C C . LEU A 1 82 ? 22.886 0.640 -11.512 1.00 96.75 82 LEU A C 1
ATOM 653 O O . LEU A 1 82 ? 22.638 1.141 -10.417 1.00 96.75 82 LEU A O 1
ATOM 657 N N . GLN A 1 83 ? 23.426 1.336 -12.514 1.00 96.38 83 GLN A N 1
ATOM 658 C CA . GLN A 1 83 ? 23.724 2.769 -12.423 1.00 96.38 83 GLN A CA 1
ATOM 659 C C . GLN A 1 83 ? 22.443 3.620 -12.371 1.00 96.38 83 GLN A C 1
ATOM 661 O O . GLN A 1 83 ? 22.389 4.604 -11.635 1.00 96.38 83 GLN A O 1
ATOM 666 N N . LEU A 1 84 ? 21.391 3.212 -13.088 1.00 96.19 84 LEU A N 1
ATOM 667 C CA . LEU A 1 84 ? 20.101 3.904 -13.140 1.00 96.19 84 LEU A CA 1
ATOM 668 C C . LEU A 1 84 ? 19.174 3.569 -11.955 1.00 96.19 84 LEU A C 1
ATOM 670 O O . LEU A 1 84 ? 18.203 4.292 -11.726 1.00 96.19 84 LEU A O 1
ATOM 674 N N . LYS A 1 85 ? 19.466 2.514 -11.173 1.00 94.25 85 LYS A N 1
ATOM 675 C CA . LYS A 1 85 ? 18.614 2.010 -10.075 1.00 94.25 85 LYS A CA 1
ATOM 676 C C . LYS A 1 85 ? 18.148 3.131 -9.146 1.00 94.25 85 LYS A C 1
ATOM 678 O O . LYS A 1 85 ? 16.958 3.224 -8.860 1.00 94.25 85 LYS A O 1
ATOM 683 N N . HIS A 1 86 ? 19.067 3.989 -8.700 1.00 91.81 86 HIS A N 1
ATOM 684 C CA . HIS A 1 86 ? 18.744 5.079 -7.778 1.00 91.81 86 HIS A CA 1
ATOM 685 C C . HIS A 1 86 ? 17.702 6.039 -8.369 1.00 91.81 86 HIS A C 1
ATOM 687 O O . HIS A 1 86 ? 16.691 6.316 -7.730 1.00 91.81 86 HIS A O 1
ATOM 693 N N . LEU A 1 87 ? 17.906 6.483 -9.612 1.00 93.44 87 LEU A N 1
ATOM 694 C CA . LEU A 1 87 ? 17.000 7.409 -10.291 1.00 93.44 87 LEU A CA 1
ATOM 695 C C . LEU A 1 87 ? 15.644 6.756 -10.601 1.00 93.44 87 LEU A C 1
ATOM 697 O O . LEU A 1 87 ? 14.600 7.396 -10.479 1.00 93.44 87 LEU A O 1
ATOM 701 N N . SER A 1 88 ? 15.648 5.464 -10.940 1.00 95.38 88 SER A N 1
ATOM 702 C CA . SER A 1 88 ? 14.434 4.668 -11.151 1.00 95.38 88 SER A CA 1
ATOM 703 C C . SER A 1 88 ? 13.590 4.566 -9.880 1.00 95.38 88 SER A C 1
ATOM 705 O O . SER A 1 88 ? 12.384 4.821 -9.905 1.00 95.38 88 SER A O 1
ATOM 707 N N . LEU A 1 89 ? 14.223 4.219 -8.755 1.00 94.44 89 LEU A N 1
ATOM 708 C CA . LEU A 1 89 ? 13.551 4.125 -7.460 1.00 94.44 89 LEU A CA 1
ATOM 709 C C . LEU A 1 89 ? 13.056 5.490 -6.994 1.00 94.44 89 LEU A C 1
ATOM 711 O O . LEU A 1 89 ? 11.910 5.603 -6.576 1.00 94.44 89 LEU A O 1
ATOM 715 N N . LEU A 1 90 ? 13.877 6.533 -7.128 1.00 93.56 90 LEU A N 1
ATOM 716 C CA . LEU A 1 90 ? 13.487 7.894 -6.779 1.00 93.56 90 LEU A CA 1
ATOM 717 C C . LEU A 1 90 ? 12.246 8.334 -7.562 1.00 93.56 90 LEU A C 1
ATOM 719 O O . LEU A 1 90 ? 11.319 8.874 -6.969 1.00 93.56 90 LEU A O 1
ATOM 723 N N . THR A 1 91 ? 12.190 8.056 -8.866 1.00 95.06 91 THR A N 1
ATOM 724 C CA . THR A 1 91 ? 11.052 8.437 -9.717 1.00 95.06 91 THR A CA 1
ATOM 725 C C . THR A 1 91 ? 9.778 7.690 -9.333 1.00 95.06 91 THR A C 1
ATOM 727 O O . THR A 1 91 ? 8.739 8.304 -9.091 1.00 95.06 91 THR A O 1
ATOM 730 N N . THR A 1 92 ? 9.857 6.364 -9.231 1.00 96.31 92 THR A N 1
ATOM 731 C CA . THR A 1 92 ? 8.691 5.517 -8.938 1.00 96.31 92 THR A CA 1
ATOM 732 C C . THR A 1 92 ? 8.155 5.733 -7.522 1.00 96.31 92 THR A C 1
ATOM 734 O O . THR A 1 92 ? 6.939 5.853 -7.347 1.00 96.31 92 THR A O 1
ATOM 737 N N . LEU A 1 93 ? 9.035 5.854 -6.521 1.00 94.00 93 LEU A N 1
ATOM 738 C CA . LEU A 1 93 ? 8.632 6.156 -5.149 1.00 94.00 93 LEU A CA 1
ATOM 739 C C . LEU A 1 93 ? 8.064 7.560 -5.014 1.00 94.00 93 LEU A C 1
ATOM 741 O O . LEU A 1 93 ? 6.999 7.690 -4.420 1.00 94.00 93 LEU A O 1
ATOM 745 N N . SER A 1 94 ? 8.723 8.582 -5.582 1.00 95.00 94 SER A N 1
ATOM 746 C CA . SER A 1 94 ? 8.221 9.964 -5.527 1.00 95.00 94 SER A CA 1
ATOM 747 C C . SER A 1 94 ? 6.822 10.040 -6.123 1.00 95.00 94 SER A C 1
ATOM 749 O O . SER A 1 94 ? 5.919 10.554 -5.474 1.00 95.00 94 SER A O 1
ATOM 751 N N . ASN A 1 95 ? 6.603 9.432 -7.296 1.00 96.69 95 ASN A N 1
ATOM 752 C CA . ASN A 1 95 ? 5.265 9.323 -7.869 1.00 96.69 95 ASN A CA 1
ATOM 753 C C . ASN A 1 95 ? 4.286 8.669 -6.889 1.00 96.69 95 ASN A C 1
ATOM 755 O O . ASN A 1 95 ? 3.222 9.217 -6.639 1.00 96.69 95 ASN A O 1
ATOM 759 N N . ARG A 1 96 ? 4.633 7.515 -6.308 1.00 97.31 96 ARG A N 1
ATOM 760 C CA . ARG A 1 96 ? 3.713 6.774 -5.439 1.00 97.31 96 ARG A CA 1
ATOM 761 C C . ARG A 1 96 ? 3.321 7.562 -4.185 1.00 97.31 96 ARG A C 1
ATOM 763 O O . ARG A 1 96 ? 2.131 7.625 -3.873 1.00 97.31 96 ARG A O 1
ATOM 770 N N . VAL A 1 97 ? 4.283 8.154 -3.477 1.00 97.19 97 VAL A N 1
ATOM 771 C CA . VAL A 1 97 ? 3.992 8.920 -2.254 1.00 97.19 97 VAL A CA 1
ATOM 772 C C . VAL A 1 97 ? 3.287 10.240 -2.571 1.00 97.19 97 VAL A C 1
ATOM 774 O O . VAL A 1 97 ? 2.360 10.615 -1.858 1.00 97.19 97 VAL A O 1
ATOM 777 N N . CYS A 1 98 ? 3.624 10.892 -3.688 1.00 97.19 98 CYS A N 1
ATOM 778 C CA . CYS A 1 98 ? 2.936 12.101 -4.137 1.00 97.19 98 CYS A CA 1
ATOM 779 C C . CYS A 1 98 ? 1.532 11.824 -4.690 1.00 97.19 98 CYS A C 1
ATOM 781 O O . CYS A 1 98 ? 0.649 12.665 -4.545 1.00 97.19 98 CYS A O 1
ATOM 783 N N . SER A 1 99 ? 1.275 10.644 -5.263 1.00 98.00 99 SER A N 1
ATOM 784 C CA . SER A 1 99 ? -0.079 10.190 -5.605 1.00 98.00 99 SER A CA 1
ATOM 785 C C . SER A 1 99 ? -0.950 10.075 -4.356 1.00 98.00 99 SER A C 1
ATOM 787 O O . SER A 1 99 ? -2.057 10.606 -4.335 1.00 98.00 99 SER A O 1
ATOM 789 N N . GLN A 1 100 ? -0.440 9.433 -3.299 1.00 98.00 100 GLN A N 1
ATOM 790 C CA . GLN A 1 100 ? -1.158 9.304 -2.025 1.00 98.00 100 GLN A CA 1
ATOM 791 C C . GLN A 1 100 ? -1.372 10.671 -1.360 1.00 98.00 100 GLN A C 1
ATOM 793 O O . GLN A 1 100 ? -2.478 10.969 -0.911 1.00 98.00 100 GLN A O 1
ATOM 798 N N . TYR A 1 101 ? -0.351 11.532 -1.366 1.00 97.88 101 TYR A N 1
ATOM 799 C CA . TYR A 1 101 ? -0.462 12.899 -0.859 1.00 97.88 101 TYR A CA 1
ATOM 800 C C . TYR A 1 101 ? -1.500 13.720 -1.636 1.00 97.88 101 TYR A C 1
ATOM 802 O O . TYR A 1 101 ? -2.328 14.389 -1.028 1.00 97.88 101 TYR A O 1
ATOM 810 N N . ALA A 1 102 ? -1.513 13.638 -2.969 1.00 96.94 102 ALA A N 1
ATOM 811 C CA . ALA A 1 102 ? -2.483 14.350 -3.801 1.00 96.94 102 ALA A CA 1
ATOM 812 C C . ALA A 1 102 ? -3.922 13.848 -3.598 1.00 96.94 102 ALA A C 1
ATOM 814 O O . ALA A 1 102 ? -4.854 14.648 -3.651 1.00 96.94 102 ALA A O 1
ATOM 815 N N . ALA A 1 103 ? -4.098 12.547 -3.351 1.00 97.38 103 ALA A N 1
ATOM 816 C CA . ALA A 1 103 ? -5.398 11.950 -3.063 1.00 97.38 103 ALA A CA 1
ATOM 817 C C . ALA A 1 103 ? -5.963 12.397 -1.706 1.00 97.38 103 ALA A C 1
ATOM 819 O O . ALA A 1 103 ? -7.153 12.681 -1.589 1.00 97.38 103 ALA A O 1
ATOM 820 N N . TYR A 1 104 ? -5.116 12.461 -0.677 1.00 97.44 104 TYR A N 1
ATOM 821 C CA . TYR A 1 104 ? -5.543 12.782 0.684 1.00 97.44 104 TYR A CA 1
ATOM 822 C C . TYR A 1 104 ? -5.515 14.278 1.020 1.00 97.44 104 TYR A C 1
ATOM 824 O O . TYR A 1 104 ? -6.330 14.747 1.814 1.00 97.44 104 TYR A O 1
ATOM 832 N N . GLY A 1 105 ? -4.579 15.033 0.451 1.00 96.38 105 GLY A N 1
ATOM 833 C CA . GLY A 1 105 ? -4.199 16.355 0.943 1.00 96.38 105 GLY A CA 1
ATOM 834 C C . GLY A 1 105 ? -3.445 16.293 2.279 1.00 96.38 105 GLY A C 1
ATOM 835 O O . GLY A 1 105 ? -3.381 15.258 2.942 1.00 96.38 105 GLY A O 1
ATOM 836 N N . GLU A 1 106 ? -2.880 17.425 2.700 1.00 95.94 106 GLU A N 1
ATOM 837 C CA . GLU A 1 106 ? -1.925 17.502 3.817 1.00 95.94 106 GLU A CA 1
ATOM 838 C C . GLU A 1 106 ? -2.455 16.913 5.135 1.00 95.94 106 GLU A C 1
ATOM 840 O O . GLU A 1 106 ? -1.853 16.002 5.704 1.00 95.94 106 GLU A O 1
ATOM 845 N N . LYS A 1 107 ? -3.620 17.380 5.606 1.00 94.25 107 LYS A N 1
ATOM 846 C CA . LYS A 1 107 ? -4.177 16.981 6.910 1.00 94.25 107 LYS A CA 1
ATOM 847 C C . LYS A 1 107 ? -4.437 15.474 6.995 1.00 94.25 107 LYS A C 1
ATOM 849 O O . LYS A 1 107 ? -4.081 14.836 7.986 1.00 94.25 107 LYS A O 1
ATOM 854 N N . LYS A 1 108 ? -5.059 14.902 5.961 1.00 96.62 108 LYS A N 1
ATOM 855 C CA . LYS A 1 108 ? -5.382 13.472 5.913 1.00 96.62 108 LYS A CA 1
ATOM 856 C C . LYS A 1 108 ? -4.142 12.634 5.586 1.00 96.62 108 LYS A C 1
ATOM 858 O O . LYS A 1 108 ? -4.027 11.527 6.097 1.00 96.62 108 LYS A O 1
ATOM 863 N N . SER A 1 109 ? -3.164 13.178 4.855 1.00 98.06 109 SER A N 1
ATOM 864 C CA . SER A 1 109 ? -1.853 12.543 4.679 1.00 98.06 109 SER A CA 1
ATOM 865 C C . SER A 1 109 ? -1.090 12.435 6.002 1.00 98.06 109 SER A C 1
ATOM 867 O O . SER A 1 109 ? -0.526 11.378 6.273 1.00 98.06 109 SER A O 1
ATOM 869 N N . ARG A 1 110 ? -1.105 13.468 6.861 1.00 97.81 110 ARG A N 1
ATOM 870 C CA . ARG A 1 110 ? -0.504 13.399 8.208 1.00 97.81 110 ARG A CA 1
ATOM 871 C C . ARG A 1 110 ? -1.131 12.287 9.040 1.00 97.81 110 ARG A C 1
ATOM 873 O O . ARG A 1 110 ? -0.418 11.476 9.629 1.00 97.81 110 ARG A O 1
ATOM 880 N N . LEU A 1 111 ? -2.464 12.237 9.045 1.00 97.44 111 LEU A N 1
ATOM 881 C CA . LEU A 1 111 ? -3.230 11.198 9.729 1.00 97.44 111 LEU A CA 1
ATOM 882 C C . LEU A 1 111 ? -2.863 9.802 9.201 1.00 97.44 111 LEU A C 1
ATOM 884 O O . LEU A 1 111 ? -2.529 8.919 9.984 1.00 97.44 111 LEU A O 1
ATOM 888 N N . SER A 1 112 ? -2.858 9.634 7.878 1.00 98.69 112 SER A N 1
ATOM 889 C CA . SER A 1 112 ? -2.484 8.393 7.198 1.00 98.69 112 SER A CA 1
ATOM 890 C C . SER A 1 112 ? -1.085 7.916 7.594 1.00 98.69 112 SER A C 1
ATOM 892 O O . SER A 1 112 ? -0.911 6.770 8.006 1.00 98.69 112 SER A O 1
ATOM 894 N N . ASN A 1 113 ? -0.086 8.800 7.548 1.00 98.69 113 ASN A N 1
ATOM 895 C CA . ASN A 1 113 ? 1.289 8.466 7.920 1.00 98.69 113 ASN A CA 1
ATOM 896 C C . ASN A 1 113 ? 1.399 8.033 9.392 1.00 98.69 113 ASN A C 1
ATOM 898 O O . ASN A 1 113 ? 2.082 7.049 9.685 1.00 98.69 113 ASN A O 1
ATOM 902 N N . LEU A 1 114 ? 0.680 8.701 10.304 1.00 98.75 114 LEU A N 1
ATOM 903 C CA . LEU A 1 114 ? 0.625 8.312 11.716 1.00 98.75 114 LEU A CA 1
ATOM 904 C C . LEU A 1 114 ? -0.011 6.926 11.904 1.00 98.75 114 LEU A C 1
ATOM 906 O O . LEU A 1 114 ? 0.537 6.101 12.634 1.00 98.75 114 LEU A O 1
ATOM 910 N N . ILE A 1 115 ? -1.121 6.644 11.213 1.00 98.81 115 ILE A N 1
ATOM 911 C CA . ILE A 1 115 ? -1.784 5.330 11.241 1.00 98.81 115 ILE A CA 1
ATOM 912 C C . ILE A 1 115 ? -0.816 4.241 10.764 1.00 98.81 115 ILE A C 1
ATOM 914 O O . ILE A 1 115 ? -0.618 3.244 11.459 1.00 98.81 115 ILE A O 1
ATOM 918 N N . LYS A 1 116 ? -0.159 4.437 9.612 1.00 98.81 116 LYS A N 1
ATOM 919 C CA . LYS A 1 116 ? 0.779 3.445 9.056 1.00 98.81 116 LYS A CA 1
ATOM 920 C C . LYS A 1 116 ? 1.956 3.186 9.990 1.00 98.81 116 LYS A C 1
ATOM 922 O O . LYS A 1 116 ? 2.346 2.033 10.155 1.00 98.81 116 LYS A O 1
ATOM 927 N N . LEU A 1 117 ? 2.527 4.224 10.604 1.00 98.81 117 LEU A N 1
ATOM 928 C CA . LEU A 1 117 ? 3.623 4.060 11.563 1.00 98.81 117 LEU A CA 1
ATOM 929 C C . LEU A 1 117 ? 3.164 3.307 12.816 1.00 98.81 117 LEU A C 1
ATOM 931 O O . LEU A 1 117 ? 3.818 2.342 13.207 1.00 98.81 117 LEU A O 1
ATOM 935 N N . ALA A 1 118 ? 2.005 3.661 13.379 1.00 98.69 118 ALA A N 1
ATOM 936 C CA . ALA A 1 118 ? 1.420 2.957 14.521 1.00 98.69 118 ALA A CA 1
ATOM 937 C C . ALA A 1 118 ? 1.177 1.465 14.229 1.00 98.69 118 ALA A C 1
ATOM 939 O O . ALA A 1 118 ? 1.383 0.621 15.097 1.00 98.69 118 ALA A O 1
ATOM 940 N N . GLN A 1 119 ? 0.787 1.124 12.997 1.00 98.56 119 GLN A N 1
ATOM 941 C CA . GLN A 1 119 ? 0.590 -0.262 12.563 1.00 98.56 119 GLN A CA 1
ATOM 942 C C . GLN A 1 119 ? 1.899 -1.017 12.304 1.00 98.56 119 GLN A C 1
ATOM 944 O O . GLN A 1 119 ? 1.951 -2.234 12.482 1.00 98.56 119 GLN A O 1
ATOM 949 N N . LYS A 1 120 ? 2.959 -0.331 11.863 1.00 98.56 120 LYS A N 1
ATOM 950 C CA . LYS A 1 120 ? 4.273 -0.938 11.579 1.00 98.56 120 LYS A CA 1
ATOM 951 C C . LYS A 1 120 ? 5.096 -1.175 12.845 1.00 98.56 120 LYS A C 1
ATOM 953 O O . LYS A 1 120 ? 5.841 -2.152 12.918 1.00 98.56 120 LYS A O 1
ATOM 958 N N . VAL A 1 121 ? 4.962 -0.305 13.844 1.00 98.44 121 VAL A N 1
ATOM 959 C CA . VAL A 1 121 ? 5.642 -0.419 15.141 1.00 98.44 121 VAL A CA 1
ATOM 960 C C . VAL A 1 121 ? 4.648 -0.218 16.293 1.00 98.44 121 VAL A C 1
ATOM 962 O O . VAL A 1 121 ? 4.741 0.737 17.060 1.00 98.44 121 VAL A O 1
ATOM 965 N N . PRO A 1 122 ? 3.693 -1.147 16.478 1.00 98.12 122 PRO A N 1
ATOM 966 C CA . PRO A 1 122 ? 2.664 -1.013 17.507 1.00 98.12 122 PRO A CA 1
ATOM 967 C C . PRO A 1 122 ? 3.207 -1.150 18.933 1.00 98.12 122 PRO A C 1
ATOM 969 O O . PRO A 1 122 ? 2.432 -1.062 19.879 1.00 98.12 122 PRO A O 1
ATOM 972 N N . THR A 1 123 ? 4.507 -1.391 19.114 1.00 96.94 123 THR A N 1
ATOM 973 C CA . THR A 1 123 ? 5.214 -1.453 20.401 1.00 96.94 123 THR A CA 1
ATOM 974 C C . THR A 1 123 ? 5.892 -0.138 20.788 1.00 96.94 123 THR A C 1
ATOM 976 O O . THR A 1 123 ? 6.278 -0.004 21.944 1.00 96.94 123 THR A O 1
ATOM 979 N N . ALA A 1 124 ? 6.033 0.816 19.862 1.00 97.75 124 ALA A N 1
ATOM 980 C CA . ALA A 1 124 ? 6.616 2.128 20.144 1.00 97.75 124 ALA A CA 1
ATOM 981 C C . ALA A 1 124 ? 5.664 3.016 20.961 1.00 97.75 124 ALA A C 1
ATOM 983 O O . ALA A 1 124 ? 4.498 2.668 21.180 1.00 97.75 124 ALA A O 1
ATOM 984 N N . ASP A 1 125 ? 6.173 4.165 21.393 1.00 97.88 125 ASP A N 1
ATOM 985 C CA . ASP A 1 125 ? 5.399 5.241 22.003 1.00 97.88 125 ASP A CA 1
ATOM 986 C C . ASP A 1 125 ? 4.996 6.283 20.946 1.00 97.88 125 ASP A C 1
ATOM 988 O O . ASP A 1 125 ? 5.562 6.343 19.850 1.00 97.88 125 ASP A O 1
ATOM 992 N N . LEU A 1 126 ? 4.009 7.129 21.264 1.00 98.00 126 LEU A N 1
ATOM 993 C CA . LEU A 1 126 ? 3.542 8.179 20.349 1.00 98.00 126 LEU A CA 1
ATOM 994 C C . LEU A 1 126 ? 4.686 9.131 19.976 1.00 98.00 126 LEU A C 1
ATOM 996 O O . LEU A 1 126 ? 4.812 9.537 18.823 1.00 98.00 126 LEU A O 1
ATOM 1000 N N . GLU A 1 127 ? 5.524 9.471 20.950 1.00 97.94 127 GLU A N 1
ATOM 1001 C CA . GLU A 1 127 ? 6.654 10.384 20.810 1.00 97.94 127 GLU A CA 1
ATOM 1002 C C . GLU A 1 127 ? 7.749 9.843 19.877 1.00 97.94 127 GLU A C 1
ATOM 1004 O O . GLU A 1 127 ? 8.491 10.637 19.300 1.00 97.94 127 GLU A O 1
ATOM 1009 N N . ASP A 1 128 ? 7.823 8.523 19.670 1.00 98.44 128 ASP A N 1
ATOM 1010 C CA . ASP A 1 128 ? 8.767 7.924 18.723 1.00 98.44 128 ASP A CA 1
ATOM 1011 C C . ASP A 1 128 ? 8.316 8.124 17.266 1.00 98.44 128 ASP A C 1
ATOM 1013 O O . ASP A 1 128 ? 9.155 8.291 16.378 1.00 98.44 128 ASP A O 1
ATOM 1017 N N . VAL A 1 129 ? 6.998 8.088 17.008 1.00 98.62 129 VAL A N 1
ATOM 1018 C CA . VAL A 1 129 ? 6.426 8.019 15.648 1.00 98.62 129 VAL A CA 1
ATOM 1019 C C . VAL A 1 129 ? 5.774 9.310 15.167 1.00 98.62 129 VAL A C 1
ATOM 1021 O O . VAL A 1 129 ? 5.778 9.576 13.966 1.00 98.62 129 VAL A O 1
ATOM 1024 N N . LEU A 1 130 ? 5.215 10.125 16.064 1.00 98.25 130 LEU A N 1
ATOM 1025 C CA . LEU A 1 130 ? 4.518 11.356 15.690 1.00 98.25 130 LEU A CA 1
ATOM 1026 C C . LEU A 1 130 ? 5.442 12.354 14.972 1.00 98.25 130 LEU A C 1
ATOM 1028 O O . LEU A 1 130 ? 5.051 12.823 13.901 1.00 98.25 130 LEU A O 1
ATOM 1032 N N . PRO A 1 131 ? 6.679 12.616 15.449 1.00 98.31 131 PRO A N 1
ATOM 1033 C CA . PRO A 1 131 ? 7.600 13.496 14.733 1.00 98.31 131 PRO A CA 1
ATOM 1034 C C . PRO A 1 131 ? 7.958 12.962 13.343 1.00 98.31 131 PRO A C 1
ATOM 1036 O O . PRO A 1 131 ? 8.136 13.742 12.415 1.00 98.31 131 PRO A O 1
ATOM 1039 N N . LEU A 1 132 ? 8.023 11.636 13.171 1.00 98.75 132 LEU A N 1
ATOM 1040 C CA . LEU A 1 132 ? 8.312 11.013 11.877 1.00 98.75 132 LEU A CA 1
ATOM 1041 C C . LEU A 1 132 ? 7.142 11.170 10.902 1.00 98.75 132 LEU A C 1
ATOM 1043 O O . LEU A 1 132 ? 7.367 11.437 9.723 1.00 98.75 132 LEU A O 1
ATOM 1047 N N . ALA A 1 133 ? 5.903 11.035 11.390 1.00 98.56 133 ALA A N 1
ATOM 1048 C CA . ALA A 1 133 ? 4.694 11.269 10.601 1.00 98.56 133 ALA A CA 1
ATOM 1049 C C . ALA A 1 133 ? 4.592 12.731 10.133 1.00 98.56 133 ALA A C 1
ATOM 1051 O O . ALA A 1 133 ? 4.186 12.997 8.999 1.00 98.56 133 ALA A O 1
ATOM 1052 N N . GLU A 1 134 ? 4.972 13.677 10.992 1.00 98.06 134 GLU A N 1
ATOM 1053 C CA . GLU A 1 134 ? 5.035 15.103 10.662 1.00 98.06 134 GLU A CA 1
ATOM 1054 C C . GLU A 1 134 ? 6.149 15.406 9.661 1.00 98.06 134 GLU A C 1
ATOM 1056 O O . GLU A 1 134 ? 5.890 16.044 8.643 1.00 98.06 134 GLU A O 1
ATOM 1061 N N . ASP A 1 135 ? 7.358 14.899 9.906 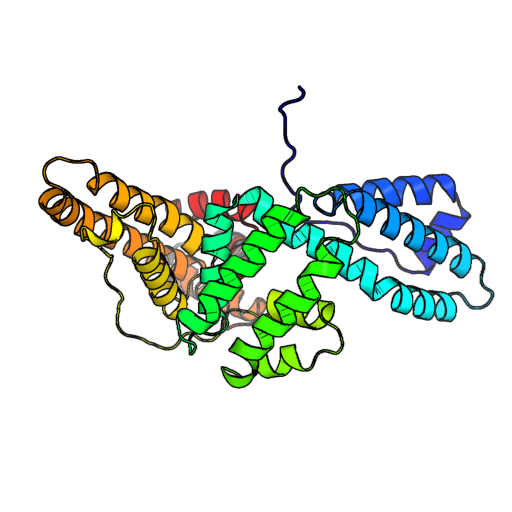1.00 98.38 135 ASP A N 1
ATOM 1062 C CA . ASP A 1 135 ? 8.530 15.103 9.052 1.00 98.38 135 ASP A CA 1
ATOM 1063 C C . ASP A 1 135 ? 8.263 14.614 7.623 1.00 98.38 135 ASP A C 1
ATOM 1065 O O . ASP A 1 135 ? 8.390 15.395 6.680 1.00 98.38 135 ASP A O 1
ATOM 1069 N N . ILE A 1 136 ? 7.764 13.382 7.442 1.00 98.19 136 ILE A N 1
ATOM 1070 C CA . ILE A 1 136 ? 7.436 12.893 6.095 1.00 98.19 136 ILE A CA 1
ATOM 1071 C C . ILE A 1 136 ? 6.312 13.707 5.449 1.00 98.19 136 ILE A C 1
ATOM 1073 O O . ILE A 1 136 ? 6.369 13.982 4.256 1.00 98.19 136 ILE A O 1
ATOM 1077 N N . THR A 1 137 ? 5.307 14.148 6.209 1.00 98.06 137 THR A N 1
ATOM 1078 C CA . THR A 1 137 ? 4.217 14.959 5.645 1.00 98.06 137 THR A CA 1
ATOM 1079 C C . THR A 1 137 ? 4.721 16.322 5.170 1.00 98.06 137 THR A C 1
ATOM 1081 O O . THR A 1 137 ? 4.337 16.762 4.088 1.00 98.06 137 THR A O 1
ATOM 1084 N N . ASN A 1 138 ? 5.638 16.945 5.914 1.00 97.88 138 ASN A N 1
ATOM 1085 C CA . ASN A 1 138 ? 6.292 18.194 5.523 1.00 97.88 138 ASN A CA 1
ATOM 1086 C C . ASN A 1 138 ? 7.175 18.016 4.278 1.00 97.88 138 ASN A C 1
ATOM 1088 O O . ASN A 1 138 ? 7.219 18.884 3.407 1.00 97.88 138 ASN A O 1
ATOM 1092 N N . ILE A 1 139 ? 7.862 16.877 4.159 1.00 97.12 139 ILE A N 1
ATOM 1093 C CA . ILE A 1 139 ? 8.637 16.541 2.958 1.00 97.12 139 ILE A CA 1
ATOM 1094 C C . ILE A 1 139 ? 7.711 16.393 1.751 1.00 97.12 139 ILE A C 1
ATOM 1096 O O . ILE A 1 139 ? 8.020 16.911 0.678 1.00 97.12 139 ILE A O 1
ATOM 1100 N N . LEU A 1 140 ? 6.566 15.725 1.908 1.00 97.00 140 LEU A N 1
ATOM 1101 C CA . LEU A 1 140 ? 5.596 15.553 0.825 1.00 97.00 140 LEU A CA 1
ATOM 1102 C C . LEU A 1 140 ? 4.979 16.889 0.401 1.00 97.00 140 LEU A C 1
ATOM 1104 O O . LEU A 1 140 ? 4.965 17.183 -0.793 1.00 97.00 140 LEU A O 1
ATOM 1108 N N . SER A 1 141 ? 4.549 17.727 1.349 1.00 96.31 141 SER A N 1
ATOM 1109 C CA . SER A 1 141 ? 3.987 19.048 1.040 1.00 96.31 141 SER A CA 1
ATOM 1110 C C . SER A 1 141 ? 4.992 19.945 0.316 1.00 96.31 141 SER A C 1
ATOM 1112 O O . SER A 1 141 ? 4.640 20.635 -0.638 1.00 96.31 141 SER A O 1
ATOM 1114 N N . LYS A 1 142 ? 6.272 19.866 0.695 1.00 95.69 142 LYS A N 1
ATOM 1115 C CA . LYS A 1 142 ? 7.363 20.595 0.043 1.00 95.69 142 LYS A CA 1
ATOM 1116 C C . LYS A 1 142 ? 7.713 20.036 -1.335 1.00 95.69 142 LYS A C 1
ATOM 1118 O O . LYS A 1 142 ? 7.842 20.798 -2.288 1.00 95.69 142 LYS A O 1
ATOM 1123 N N . CYS A 1 143 ? 7.949 18.730 -1.444 1.00 95.62 143 CYS A N 1
ATOM 1124 C CA . CYS A 1 143 ? 8.577 18.141 -2.625 1.00 95.62 143 CYS A CA 1
ATOM 1125 C C . CYS A 1 143 ? 7.589 17.709 -3.707 1.00 95.62 143 CYS A C 1
ATOM 1127 O O . CYS A 1 143 ? 7.951 17.774 -4.880 1.00 95.62 143 CYS A O 1
ATOM 1129 N N . CYS A 1 144 ? 6.363 17.310 -3.361 1.00 94.38 144 CYS A N 1
ATOM 1130 C CA . CYS A 1 144 ? 5.370 16.899 -4.358 1.00 94.38 144 CYS A CA 1
ATOM 1131 C C . CYS A 1 144 ? 4.835 18.074 -5.187 1.00 94.38 144 CYS A C 1
ATOM 1133 O O . CYS A 1 144 ? 4.361 17.875 -6.302 1.00 94.38 144 CYS A O 1
ATOM 1135 N N . GLU A 1 145 ? 4.946 19.296 -4.667 1.00 86.69 145 GLU A N 1
ATOM 1136 C CA . GLU A 1 145 ? 4.567 20.530 -5.365 1.00 86.69 145 GLU A CA 1
ATOM 1137 C C . GLU A 1 145 ? 5.790 21.309 -5.890 1.00 86.69 145 GLU A C 1
ATOM 1139 O O . GLU A 1 145 ? 5.653 22.374 -6.494 1.00 86.69 145 GLU A O 1
ATOM 1144 N N . SER A 1 146 ? 7.003 20.781 -5.686 1.00 89.81 146 SER A N 1
ATOM 1145 C CA . SER A 1 146 ? 8.250 21.416 -6.113 1.00 89.81 146 SER A CA 1
ATOM 1146 C C . SER A 1 146 ? 8.608 21.072 -7.557 1.00 89.81 146 SER A C 1
ATOM 1148 O O . SER A 1 146 ? 8.465 19.941 -8.017 1.00 89.81 146 SER A O 1
ATOM 1150 N N . ALA A 1 147 ? 9.182 22.047 -8.263 1.00 87.62 147 ALA A N 1
ATOM 1151 C CA . ALA A 1 147 ? 9.787 21.833 -9.576 1.00 87.62 147 ALA A CA 1
ATOM 1152 C C . ALA A 1 147 ? 11.224 21.262 -9.505 1.00 87.62 147 ALA A C 1
ATOM 1154 O O . ALA A 1 147 ? 11.811 20.957 -10.547 1.00 87.62 147 ALA A O 1
ATOM 1155 N N . SER A 1 148 ? 11.819 21.135 -8.310 1.00 87.69 148 SER A N 1
ATOM 1156 C CA . SER A 1 148 ? 13.202 20.657 -8.139 1.00 87.69 148 SER A CA 1
ATOM 1157 C C . SER A 1 148 ? 13.301 19.141 -8.304 1.00 87.69 148 SER A C 1
ATOM 1159 O O . SER A 1 148 ? 12.602 18.403 -7.612 1.00 87.69 148 SER A O 1
ATOM 1161 N N . GLU A 1 149 ? 14.213 18.668 -9.163 1.00 80.38 149 GLU A N 1
ATOM 1162 C CA . GLU A 1 149 ? 14.384 17.225 -9.433 1.00 80.38 149 GLU A CA 1
ATOM 1163 C C . GLU A 1 149 ? 14.925 16.451 -8.234 1.00 80.38 149 GLU A C 1
ATOM 1165 O O . GLU A 1 149 ? 14.648 15.266 -8.071 1.00 80.38 149 GLU A O 1
ATOM 1170 N N . ASP A 1 150 ? 15.690 17.130 -7.384 1.00 86.56 150 ASP A N 1
ATOM 1171 C CA . ASP A 1 150 ? 16.432 16.531 -6.284 1.00 86.56 150 ASP A CA 1
ATOM 1172 C C . ASP A 1 150 ? 15.836 16.852 -4.909 1.00 86.56 150 ASP A C 1
ATOM 1174 O O . ASP A 1 150 ? 16.463 16.544 -3.900 1.00 86.56 150 ASP A O 1
ATOM 1178 N N . CYS A 1 151 ? 14.627 17.435 -4.846 1.00 93.44 151 CYS A N 1
ATOM 1179 C CA . CYS A 1 151 ? 13.975 17.742 -3.567 1.00 93.44 151 CYS A CA 1
ATOM 1180 C C . CYS A 1 151 ? 13.846 16.474 -2.720 1.00 93.44 151 CYS A C 1
ATOM 1182 O O . CYS A 1 151 ? 14.435 16.376 -1.649 1.00 93.44 151 CYS A O 1
ATOM 1184 N N . MET A 1 152 ? 13.171 15.454 -3.257 1.00 91.62 152 MET A N 1
ATOM 1185 C CA . MET A 1 152 ? 12.968 14.193 -2.546 1.00 91.62 152 MET A CA 1
ATOM 1186 C C . MET A 1 152 ? 14.303 13.499 -2.222 1.00 91.62 152 MET A C 1
ATOM 1188 O O . MET A 1 152 ? 14.484 12.973 -1.129 1.00 91.62 152 MET A O 1
ATOM 1192 N N . ALA A 1 153 ? 15.276 13.560 -3.137 1.00 90.38 153 ALA A N 1
ATOM 1193 C CA . ALA A 1 153 ? 16.602 12.972 -2.937 1.00 90.38 153 ALA A CA 1
ATOM 1194 C C . ALA A 1 153 ? 17.419 13.654 -1.827 1.00 90.38 153 ALA A C 1
ATOM 1196 O O . ALA A 1 153 ? 18.286 13.012 -1.238 1.00 90.38 153 ALA A O 1
ATOM 1197 N N . LYS A 1 154 ? 17.167 14.940 -1.553 1.00 92.94 154 LYS A N 1
ATOM 1198 C CA . LYS A 1 154 ? 17.833 15.713 -0.495 1.00 92.94 154 LYS A CA 1
ATOM 1199 C C . LYS A 1 154 ? 17.160 15.563 0.863 1.00 92.94 154 LYS A C 1
ATOM 1201 O O . LYS A 1 154 ? 17.864 15.514 1.864 1.00 92.94 154 LYS A O 1
ATOM 1206 N N . GLU A 1 155 ? 15.833 15.486 0.897 1.00 94.88 155 GLU A N 1
ATOM 1207 C CA . GLU A 1 155 ? 15.079 15.396 2.153 1.00 94.88 155 GLU A CA 1
ATOM 1208 C C . GLU A 1 155 ? 15.081 13.974 2.742 1.00 94.88 155 GLU A C 1
ATOM 1210 O O . GLU A 1 155 ? 15.229 13.796 3.952 1.00 94.88 155 GLU A O 1
ATOM 1215 N N . LEU A 1 156 ? 14.961 12.937 1.899 1.00 92.25 156 LEU A N 1
ATOM 1216 C CA . LEU A 1 156 ? 14.863 11.550 2.372 1.00 92.25 156 LEU A CA 1
ATOM 1217 C C . LEU A 1 156 ? 16.071 11.061 3.192 1.00 92.25 156 LEU A C 1
ATOM 1219 O O . LEU A 1 156 ? 15.840 10.346 4.168 1.00 92.25 156 LEU A O 1
ATOM 1223 N N . PRO A 1 157 ? 17.334 11.415 2.879 1.00 95.25 157 PRO A N 1
ATOM 1224 C CA . PRO A 1 157 ? 18.470 11.048 3.720 1.00 95.25 157 PRO A CA 1
ATOM 1225 C C . PRO A 1 157 ? 18.303 11.463 5.181 1.00 95.25 157 PRO A C 1
ATOM 1227 O O . PRO A 1 157 ? 18.437 10.617 6.063 1.00 95.25 157 PRO A O 1
ATOM 1230 N N . GLU A 1 158 ? 17.939 12.719 5.447 1.00 96.69 158 GLU A N 1
ATOM 1231 C CA . GLU A 1 158 ? 17.745 13.199 6.819 1.00 96.69 158 GLU A CA 1
ATOM 1232 C C . GLU A 1 158 ? 16.549 12.510 7.490 1.00 96.69 158 GLU A C 1
ATOM 1234 O O . GLU A 1 158 ? 16.655 12.064 8.633 1.00 96.69 158 GLU A O 1
ATOM 1239 N N . HIS A 1 159 ? 15.444 12.340 6.757 1.00 98.06 159 HIS A N 1
ATOM 1240 C CA . HIS A 1 159 ? 14.269 11.617 7.244 1.00 98.06 159 HIS A CA 1
ATOM 1241 C C . HIS A 1 159 ? 14.610 10.188 7.688 1.00 98.06 159 HIS A C 1
ATOM 1243 O O . HIS A 1 159 ? 14.210 9.744 8.763 1.00 98.06 159 HIS A O 1
ATOM 1249 N N . THR A 1 160 ? 15.381 9.460 6.876 1.00 98.06 160 THR A N 1
ATOM 1250 C CA . THR A 1 160 ? 15.741 8.065 7.170 1.00 98.06 160 THR A CA 1
ATOM 1251 C C . THR A 1 160 ? 16.677 7.934 8.365 1.00 98.06 160 THR A C 1
ATOM 1253 O O . THR A 1 160 ? 16.551 6.965 9.109 1.00 98.06 160 THR A O 1
ATOM 1256 N N . VAL A 1 161 ? 17.549 8.921 8.604 1.00 98.50 161 VAL A N 1
ATOM 1257 C CA . VAL A 1 161 ? 18.365 8.982 9.827 1.00 98.50 161 VAL A CA 1
ATOM 1258 C C . VAL A 1 161 ? 17.461 9.131 11.049 1.00 98.50 161 VAL A C 1
ATOM 1260 O O . VAL A 1 161 ? 17.515 8.283 11.933 1.00 98.50 161 VAL A O 1
ATOM 1263 N N . LYS A 1 162 ? 16.552 10.120 11.057 1.00 98.50 162 LYS A N 1
ATOM 1264 C CA . LYS A 1 162 ? 15.588 10.317 12.159 1.00 98.50 162 LYS A CA 1
ATOM 1265 C C . LYS A 1 162 ? 14.750 9.063 12.413 1.00 98.50 162 LYS A C 1
ATOM 1267 O O . LYS A 1 162 ? 14.552 8.658 13.555 1.00 98.50 162 LYS A O 1
ATOM 1272 N N . LEU A 1 163 ? 14.268 8.429 11.343 1.00 98.69 163 LEU A N 1
ATOM 1273 C CA . LEU A 1 163 ? 13.484 7.199 11.423 1.00 98.69 163 LEU A CA 1
ATOM 1274 C C . LEU A 1 163 ? 14.285 6.073 12.085 1.00 98.69 163 LEU A C 1
ATOM 1276 O O . LEU A 1 163 ? 13.775 5.414 12.989 1.00 98.69 163 LEU A O 1
ATOM 1280 N N . CYS A 1 164 ? 15.528 5.850 11.657 1.00 98.75 164 CYS A N 1
ATOM 1281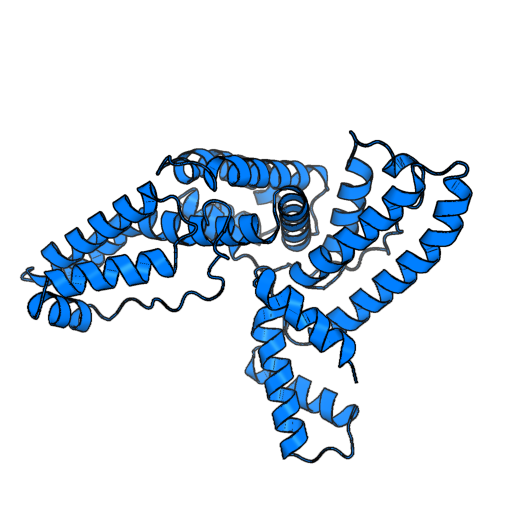 C CA . CYS A 1 164 ? 16.360 4.778 12.191 1.00 98.75 164 CYS A CA 1
ATOM 1282 C C . CYS A 1 164 ? 16.850 5.046 13.615 1.00 98.75 164 CYS A C 1
ATOM 1284 O O . CYS A 1 164 ? 16.877 4.114 14.420 1.00 98.75 164 CYS A O 1
ATOM 1286 N N . ASP A 1 165 ? 17.158 6.293 13.961 1.00 98.56 165 ASP A N 1
ATOM 1287 C CA . ASP A 1 165 ? 17.522 6.675 15.327 1.00 98.56 165 ASP A CA 1
ATOM 1288 C C . ASP A 1 165 ? 16.364 6.410 16.303 1.00 98.56 165 ASP A C 1
ATOM 1290 O O . ASP A 1 165 ? 16.578 5.904 17.406 1.00 98.56 165 ASP A O 1
ATOM 1294 N N . ASN A 1 166 ? 15.124 6.666 15.873 1.00 98.50 166 ASN A N 1
ATOM 1295 C CA . ASN A 1 166 ? 13.936 6.454 16.698 1.00 98.50 166 ASN A CA 1
ATOM 1296 C C . ASN A 1 166 ? 13.479 4.986 16.749 1.00 98.50 166 ASN A C 1
ATOM 1298 O O . ASN A 1 166 ? 12.998 4.529 17.789 1.00 98.50 166 ASN A O 1
ATOM 1302 N N . LEU A 1 167 ? 13.568 4.247 15.633 1.00 98.69 167 LEU A N 1
ATOM 1303 C CA . LEU A 1 167 ? 12.833 2.985 15.460 1.00 98.69 167 LEU A CA 1
ATOM 1304 C C . LEU A 1 167 ? 13.698 1.729 15.303 1.00 98.69 167 LEU A C 1
ATOM 1306 O O . LEU A 1 167 ? 13.169 0.631 15.487 1.00 98.69 167 LEU A O 1
ATOM 1310 N N . SER A 1 168 ? 15.001 1.841 15.015 1.00 98.12 168 SER A N 1
ATOM 1311 C CA . SER A 1 168 ? 15.857 0.671 14.720 1.00 98.12 168 SER A CA 1
ATOM 1312 C C . SER A 1 168 ? 15.946 -0.343 15.866 1.00 98.12 168 SER A C 1
ATOM 1314 O O . SER A 1 168 ? 16.170 -1.521 15.627 1.00 98.12 168 SER A O 1
ATOM 1316 N N . THR A 1 169 ? 15.713 0.090 17.108 1.00 98.19 169 THR A N 1
ATOM 1317 C CA . THR A 1 169 ? 15.725 -0.768 18.305 1.00 98.19 169 THR A CA 1
ATOM 1318 C C . THR A 1 169 ? 14.327 -1.173 18.787 1.00 98.19 169 THR A C 1
ATOM 1320 O O . THR A 1 169 ? 14.200 -1.886 19.782 1.00 98.19 169 THR A O 1
ATOM 1323 N N . LYS A 1 170 ? 13.257 -0.725 18.112 1.00 97.94 170 LYS A N 1
ATOM 1324 C CA . LYS A 1 170 ? 11.867 -0.921 18.566 1.00 97.94 170 LYS A CA 1
ATOM 1325 C C . LYS A 1 170 ? 11.264 -2.245 18.096 1.00 97.94 170 LYS A C 1
ATOM 1327 O O . LYS A 1 170 ? 10.401 -2.794 18.783 1.00 97.94 170 LYS A O 1
ATOM 1332 N N . ASN A 1 171 ? 11.684 -2.753 16.935 1.00 97.25 171 ASN A N 1
ATOM 1333 C CA . ASN A 1 171 ? 11.376 -4.102 16.457 1.00 97.25 171 ASN A CA 1
ATOM 1334 C C . ASN A 1 171 ? 12.367 -4.557 15.370 1.00 97.25 171 ASN A C 1
ATOM 1336 O O . ASN A 1 171 ? 13.062 -3.738 14.773 1.00 97.25 171 ASN A O 1
ATOM 1340 N N . SER A 1 172 ? 12.374 -5.860 15.074 1.00 97.88 172 SER A N 1
ATOM 1341 C CA . SER A 1 172 ? 13.306 -6.454 14.107 1.00 97.88 172 SER A CA 1
ATOM 1342 C C . SER A 1 172 ? 13.105 -5.967 12.669 1.00 97.88 172 SER A C 1
ATOM 1344 O O . SER A 1 172 ? 14.063 -5.873 11.919 1.00 97.88 172 SER A O 1
ATOM 1346 N N . LYS A 1 173 ? 11.879 -5.614 12.258 1.00 98.31 173 LYS A N 1
ATOM 1347 C CA . LYS A 1 173 ? 11.630 -5.160 10.879 1.00 98.31 173 LYS A CA 1
ATOM 1348 C C . LYS A 1 173 ? 12.250 -3.787 10.611 1.00 98.31 173 LYS A C 1
ATOM 1350 O O . LYS A 1 173 ? 12.761 -3.554 9.520 1.00 98.31 173 LYS A O 1
ATOM 1355 N N . PHE A 1 174 ? 12.181 -2.870 11.577 1.00 98.56 174 PHE A N 1
ATOM 1356 C CA . PHE A 1 174 ? 12.867 -1.582 11.473 1.00 98.56 174 PHE A CA 1
ATOM 1357 C C . PHE A 1 174 ? 14.379 -1.740 11.620 1.00 98.56 174 PHE A C 1
ATOM 1359 O O . PHE A 1 174 ? 15.104 -1.064 10.897 1.00 98.56 174 PHE A O 1
ATOM 1366 N N . GLU A 1 175 ? 14.850 -2.652 12.476 1.00 98.62 175 GLU A N 1
ATOM 1367 C CA . GLU A 1 175 ? 16.269 -3.023 12.537 1.00 98.62 175 GLU A CA 1
ATOM 1368 C C . GLU A 1 175 ? 16.785 -3.454 11.156 1.00 98.62 175 GLU A C 1
ATOM 1370 O O . GLU A 1 175 ? 17.733 -2.856 10.649 1.00 98.62 175 GLU A O 1
ATOM 1375 N N . ASP A 1 176 ? 16.107 -4.409 10.511 1.00 98.62 176 ASP A N 1
ATOM 1376 C CA . ASP A 1 176 ? 16.460 -4.922 9.184 1.00 98.62 176 ASP A CA 1
ATOM 1377 C C . ASP A 1 176 ? 16.453 -3.806 8.127 1.00 98.62 176 ASP A C 1
ATOM 1379 O O . ASP A 1 176 ? 17.431 -3.631 7.397 1.00 98.62 176 ASP A O 1
ATOM 1383 N N . CYS A 1 177 ? 15.390 -2.993 8.068 1.00 98.62 177 CYS A N 1
ATOM 1384 C CA . CYS A 1 177 ? 15.318 -1.890 7.105 1.00 98.62 177 CYS A CA 1
ATOM 1385 C C . CYS A 1 177 ? 16.420 -0.846 7.310 1.00 98.62 177 CYS A C 1
ATOM 1387 O O . CYS A 1 177 ? 16.898 -0.266 6.338 1.00 98.62 177 CYS A O 1
ATOM 1389 N N . CYS A 1 178 ? 16.847 -0.603 8.549 1.00 98.62 178 CYS A N 1
ATOM 1390 C CA . CYS A 1 178 ? 17.919 0.342 8.857 1.00 98.62 178 CYS A CA 1
ATOM 1391 C C . CYS A 1 178 ? 19.327 -0.197 8.545 1.00 98.62 178 CYS A C 1
ATOM 1393 O O . CYS A 1 178 ? 20.296 0.556 8.635 1.00 98.62 178 CYS A O 1
ATOM 1395 N N . GLN A 1 179 ? 19.460 -1.466 8.140 1.00 98.44 179 GLN A N 1
ATOM 1396 C CA . GLN A 1 179 ? 20.717 -2.044 7.641 1.00 98.44 179 GLN A CA 1
ATOM 1397 C C . GLN A 1 179 ? 20.903 -1.886 6.120 1.00 98.44 179 GLN A C 1
ATOM 1399 O O . GLN A 1 179 ? 21.976 -2.219 5.586 1.00 98.44 179 GLN A O 1
ATOM 1404 N N . GLU A 1 180 ? 19.883 -1.376 5.421 1.00 97.94 180 GLU A N 1
ATOM 1405 C CA . GLU A 1 180 ? 19.944 -1.077 3.993 1.00 97.94 180 GLU A CA 1
ATOM 1406 C C . GLU A 1 180 ? 21.047 -0.065 3.658 1.00 97.94 180 GLU A C 1
ATOM 1408 O O . GLU A 1 180 ? 21.446 0.780 4.461 1.00 97.94 180 GLU A O 1
ATOM 1413 N N . LYS A 1 181 ? 21.595 -0.165 2.442 1.00 96.06 181 LYS A N 1
ATOM 1414 C CA . LYS A 1 181 ? 22.837 0.551 2.088 1.00 96.06 181 LYS A CA 1
ATOM 1415 C C . LYS A 1 181 ? 22.648 2.020 1.752 1.00 96.06 181 LYS A C 1
ATOM 1417 O O . LYS A 1 181 ? 23.602 2.787 1.867 1.00 96.06 181 LYS A O 1
ATOM 1422 N N . THR A 1 182 ? 21.466 2.407 1.294 1.00 93.56 182 THR A N 1
ATOM 1423 C CA . THR A 1 182 ? 21.176 3.786 0.900 1.00 93.56 182 THR A CA 1
ATOM 1424 C C . THR A 1 182 ? 19.906 4.266 1.580 1.00 93.56 182 THR A C 1
ATOM 1426 O O . THR A 1 182 ? 19.006 3.471 1.831 1.00 93.56 182 THR A O 1
ATOM 1429 N N . ALA A 1 183 ? 19.794 5.575 1.814 1.00 94.69 183 ALA A N 1
ATOM 1430 C CA . ALA A 1 183 ? 18.572 6.178 2.350 1.00 94.69 183 ALA A CA 1
ATOM 1431 C C . ALA A 1 183 ? 17.329 5.807 1.523 1.00 94.69 183 ALA A C 1
ATOM 1433 O O . ALA A 1 183 ? 16.274 5.506 2.070 1.00 94.69 183 ALA A O 1
ATOM 1434 N N . MET A 1 184 ? 17.462 5.753 0.194 1.00 91.88 184 MET A N 1
ATOM 1435 C CA . MET A 1 184 ? 16.369 5.305 -0.668 1.00 91.88 184 MET A CA 1
ATOM 1436 C C . MET A 1 184 ? 15.981 3.854 -0.390 1.00 91.88 184 MET A C 1
ATOM 1438 O O . MET A 1 184 ? 14.794 3.580 -0.285 1.00 91.88 184 MET A O 1
ATOM 1442 N N . ASP A 1 185 ? 16.942 2.936 -0.249 1.00 94.88 185 ASP A N 1
ATOM 1443 C CA . ASP A 1 185 ? 16.641 1.531 0.055 1.00 94.88 185 ASP A CA 1
ATOM 1444 C C . ASP A 1 185 ? 16.004 1.389 1.459 1.00 94.88 185 ASP A C 1
ATOM 1446 O O . ASP A 1 185 ? 15.016 0.668 1.598 1.00 94.88 185 ASP A O 1
ATOM 1450 N N . VAL A 1 186 ? 16.461 2.157 2.463 1.00 97.50 186 VAL A N 1
ATOM 1451 C CA . VAL A 1 186 ? 15.818 2.236 3.795 1.00 97.50 186 VAL A CA 1
ATOM 1452 C C . VAL A 1 186 ? 14.360 2.685 3.657 1.00 97.50 186 VAL A C 1
ATOM 1454 O O . VAL A 1 186 ? 13.454 2.047 4.193 1.00 97.50 186 VAL A O 1
ATOM 1457 N N . PHE A 1 187 ? 14.102 3.763 2.910 1.00 96.50 187 PHE A N 1
ATOM 1458 C CA . PHE A 1 187 ? 12.749 4.284 2.707 1.00 96.50 187 PHE A CA 1
ATOM 1459 C C . PHE A 1 187 ? 11.855 3.316 1.917 1.00 96.50 187 PHE A C 1
ATOM 1461 O O . PHE A 1 187 ? 10.692 3.133 2.263 1.00 96.50 187 PHE A O 1
ATOM 1468 N N . VAL A 1 188 ? 12.383 2.645 0.885 1.00 96.00 188 VAL A N 1
ATOM 1469 C CA . VAL A 1 188 ? 11.668 1.580 0.157 1.00 96.00 188 VAL A CA 1
ATOM 1470 C C . VAL A 1 188 ? 11.269 0.465 1.122 1.00 96.00 188 VAL A C 1
ATOM 1472 O O . VAL A 1 188 ? 10.105 0.059 1.145 1.00 96.00 188 VAL A O 1
ATOM 1475 N N . CYS A 1 189 ? 12.220 -0.019 1.924 1.00 98.31 189 CYS A N 1
ATOM 1476 C CA . CYS A 1 189 ? 11.989 -1.098 2.876 1.00 98.31 189 CYS A CA 1
ATOM 1477 C C . CYS A 1 189 ? 10.897 -0.720 3.883 1.00 98.31 189 CYS A C 1
ATOM 1479 O O . CYS A 1 189 ? 9.923 -1.456 4.062 1.00 98.31 189 CYS A O 1
ATOM 1481 N N . THR A 1 190 ? 10.993 0.474 4.477 1.00 98.31 190 THR A N 1
ATOM 1482 C CA . THR A 1 190 ? 9.991 0.947 5.437 1.00 98.31 190 THR A CA 1
ATOM 1483 C C . THR A 1 190 ? 8.643 1.198 4.773 1.00 98.31 190 THR A C 1
ATOM 1485 O O . THR A 1 190 ? 7.622 0.885 5.383 1.00 98.31 190 THR A O 1
ATOM 1488 N N . TYR A 1 191 ? 8.589 1.692 3.531 1.00 97.75 191 TYR A N 1
ATOM 1489 C CA . TYR A 1 191 ? 7.346 1.908 2.786 1.00 97.75 191 TYR A CA 1
ATOM 1490 C C . TYR A 1 191 ? 6.572 0.602 2.577 1.00 97.75 191 TYR A C 1
ATOM 1492 O O . TYR A 1 191 ? 5.385 0.541 2.915 1.00 97.75 191 TYR A O 1
ATOM 1500 N N . PHE A 1 192 ? 7.248 -0.441 2.082 1.00 97.56 192 PHE A N 1
ATOM 1501 C CA . PHE A 1 192 ? 6.651 -1.750 1.792 1.00 97.56 192 PHE A CA 1
ATOM 1502 C C . PHE A 1 192 ? 6.463 -2.647 3.016 1.00 97.56 192 PHE A C 1
ATOM 1504 O O . PHE A 1 192 ? 5.824 -3.694 2.902 1.00 97.56 192 PHE A O 1
ATOM 1511 N N . MET A 1 193 ? 6.966 -2.246 4.185 1.00 98.06 193 MET A N 1
ATOM 1512 C CA . MET A 1 193 ? 6.721 -2.962 5.430 1.00 98.06 193 MET A CA 1
ATOM 1513 C C . MET A 1 193 ? 5.204 -3.132 5.655 1.00 98.06 193 MET A C 1
ATOM 1515 O O . MET A 1 193 ? 4.482 -2.133 5.706 1.00 98.06 193 MET A O 1
ATOM 1519 N N . PRO A 1 194 ? 4.687 -4.366 5.793 1.00 96.56 194 PRO A N 1
ATOM 1520 C CA . PRO A 1 194 ? 3.279 -4.580 6.106 1.00 96.56 194 PRO A CA 1
ATOM 1521 C C . PRO A 1 194 ? 2.987 -4.170 7.553 1.00 96.56 194 PRO A C 1
ATOM 1523 O O . PRO A 1 194 ? 3.907 -4.052 8.369 1.00 96.56 194 PRO A O 1
ATOM 1526 N N . ALA A 1 195 ? 1.704 -4.026 7.892 1.00 96.62 195 ALA A N 1
ATOM 1527 C CA . ALA A 1 195 ? 1.289 -3.923 9.288 1.00 96.62 195 ALA A CA 1
ATOM 1528 C C . ALA A 1 195 ? 1.877 -5.095 10.102 1.00 96.62 195 ALA A C 1
ATOM 1530 O O . ALA A 1 195 ? 1.990 -6.227 9.616 1.00 96.62 195 ALA A O 1
ATOM 1531 N N . ALA A 1 196 ? 2.322 -4.814 11.323 1.00 95.56 196 ALA A N 1
ATOM 1532 C CA . ALA A 1 196 ? 2.748 -5.848 12.252 1.00 95.56 196 ALA A CA 1
ATOM 1533 C C . ALA A 1 196 ? 1.531 -6.633 12.768 1.00 95.56 196 ALA A C 1
ATOM 1535 O O . ALA A 1 196 ? 0.389 -6.193 12.641 1.00 95.56 196 ALA A O 1
ATOM 1536 N N . GLN A 1 197 ? 1.781 -7.790 13.383 1.00 92.19 197 GLN A N 1
ATOM 1537 C CA . GLN A 1 197 ? 0.760 -8.420 14.216 1.00 92.19 197 GLN A CA 1
ATOM 1538 C C . GLN A 1 197 ? 0.509 -7.496 15.407 1.00 92.19 197 GLN A C 1
ATOM 1540 O O . GLN A 1 197 ? 1.424 -7.226 16.189 1.00 92.19 197 GLN A O 1
ATOM 1545 N N . LEU A 1 198 ? -0.700 -6.945 15.479 1.00 91.69 198 LEU A N 1
ATOM 1546 C CA . LEU A 1 198 ? -1.039 -5.954 16.489 1.00 91.69 198 LEU A CA 1
ATOM 1547 C C . LEU A 1 198 ? -1.242 -6.650 17.843 1.00 91.69 198 LEU A C 1
ATOM 1549 O O . LEU A 1 198 ? -1.951 -7.656 17.899 1.00 91.69 198 LEU A O 1
ATOM 1553 N N . PRO A 1 199 ? -0.626 -6.150 18.927 1.00 91.75 199 PRO A N 1
ATOM 1554 C CA . PRO A 1 199 ? -0.853 -6.680 20.260 1.00 91.75 199 PRO A CA 1
ATOM 1555 C C . PRO A 1 199 ? -2.287 -6.390 20.715 1.00 91.75 199 PRO A C 1
ATOM 1557 O O . PRO A 1 199 ? -2.830 -5.316 20.449 1.00 91.75 199 PRO A O 1
ATOM 1560 N N . GLU A 1 200 ? -2.878 -7.327 21.456 1.00 89.94 200 GLU A N 1
ATOM 1561 C CA . GLU A 1 200 ? -4.130 -7.080 22.170 1.00 89.94 200 GLU A CA 1
ATOM 1562 C C . GLU A 1 200 ? -3.861 -6.098 23.316 1.00 89.94 200 GLU A C 1
ATOM 1564 O O . GLU A 1 200 ? -3.229 -6.422 24.323 1.00 89.94 200 GLU A O 1
ATOM 1569 N N . LEU A 1 201 ? -4.308 -4.860 23.129 1.00 91.31 201 LEU A N 1
ATOM 1570 C CA . LEU A 1 201 ? -4.251 -3.788 24.117 1.00 91.31 201 LEU A CA 1
ATOM 1571 C C . LEU A 1 201 ? -5.678 -3.475 24.593 1.00 91.31 201 LEU A C 1
ATOM 1573 O O . LEU A 1 201 ? -6.626 -3.789 23.874 1.00 91.31 201 LEU A O 1
ATOM 1577 N N . PRO A 1 202 ? -5.857 -2.842 25.771 1.00 91.00 202 PRO A N 1
ATOM 1578 C CA . PRO A 1 202 ? -7.178 -2.404 26.233 1.00 91.00 202 PRO A CA 1
ATOM 1579 C C . PRO A 1 202 ? -7.904 -1.560 25.181 1.00 91.00 202 PRO A C 1
ATOM 1581 O O . PRO A 1 202 ? -7.254 -0.954 24.339 1.00 91.00 202 PRO A O 1
ATOM 1584 N N . ASP A 1 203 ? -9.224 -1.430 25.238 1.00 90.62 203 ASP A N 1
ATOM 1585 C CA . ASP A 1 203 ? -9.924 -0.520 24.323 1.00 90.62 203 ASP A CA 1
ATOM 1586 C C . ASP A 1 203 ? -9.515 0.944 24.554 1.00 90.62 203 ASP A C 1
ATOM 1588 O O . ASP A 1 203 ? -9.142 1.350 25.659 1.00 90.62 203 ASP A O 1
ATOM 1592 N N . VAL A 1 204 ? -9.563 1.750 23.490 1.00 93.12 204 VAL A N 1
ATOM 1593 C CA . VAL A 1 204 ? -9.343 3.199 23.564 1.00 93.12 204 VAL A CA 1
ATOM 1594 C C . VAL A 1 204 ? -10.678 3.928 23.461 1.00 93.12 204 VAL A C 1
ATOM 1596 O O . VAL A 1 204 ? -11.435 3.753 22.507 1.00 93.12 204 VAL A O 1
ATOM 1599 N N . GLU A 1 205 ? -10.968 4.768 24.450 1.00 92.88 205 GLU A N 1
ATOM 1600 C CA . GLU A 1 205 ? -12.175 5.589 24.444 1.00 92.88 205 GLU A CA 1
ATOM 1601 C C . GLU A 1 205 ? -12.025 6.800 23.523 1.00 92.88 205 GLU A C 1
ATOM 1603 O O . GLU A 1 205 ? -10.953 7.399 23.401 1.00 92.88 205 GLU A O 1
ATOM 1608 N N . LEU A 1 206 ? -13.133 7.166 22.881 1.00 92.69 206 LEU A N 1
ATOM 1609 C CA . LEU A 1 206 ? -13.218 8.350 22.038 1.00 92.69 206 LEU A CA 1
ATOM 1610 C C . LEU A 1 206 ? -13.001 9.608 22.910 1.00 92.69 206 LEU A C 1
ATOM 1612 O O . LEU A 1 206 ? -13.598 9.694 23.986 1.00 92.69 206 LEU A O 1
ATOM 1616 N N . PRO A 1 207 ? -12.183 10.595 22.494 1.00 92.12 207 PRO A N 1
ATOM 1617 C CA . PRO A 1 207 ? -11.874 11.761 23.321 1.00 92.12 207 PRO A CA 1
ATOM 1618 C C . PRO A 1 207 ? -13.046 12.757 23.326 1.00 92.12 207 PRO A C 1
ATOM 1620 O O . PRO A 1 207 ? -13.063 13.751 22.608 1.00 92.12 207 PRO A O 1
ATOM 1623 N N . THR A 1 208 ? -14.073 12.472 24.124 1.00 89.62 208 THR A N 1
ATOM 1624 C CA . THR A 1 208 ? -15.318 13.254 24.211 1.00 89.62 208 THR A CA 1
ATOM 1625 C C . THR A 1 208 ? -15.235 14.307 25.314 1.00 89.62 208 THR A C 1
ATOM 1627 O O . THR A 1 208 ? -16.037 14.312 26.250 1.00 89.62 208 THR A O 1
ATOM 1630 N N . ASN A 1 209 ? -14.221 15.166 25.260 1.00 86.38 209 ASN A N 1
ATOM 1631 C CA . ASN A 1 209 ? -14.015 16.224 26.243 1.00 86.38 209 ASN A CA 1
ATOM 1632 C C . ASN A 1 209 ? -13.540 17.520 25.571 1.00 86.38 209 ASN A C 1
ATOM 1634 O O . ASN A 1 209 ? -13.220 17.537 24.389 1.00 86.38 209 ASN A O 1
ATOM 1638 N N . LYS A 1 210 ? -13.480 18.618 26.331 1.00 86.81 210 LYS A N 1
ATOM 1639 C CA . LYS A 1 210 ? -13.056 19.925 25.803 1.00 86.81 210 LYS A CA 1
ATOM 1640 C C . LYS A 1 210 ? -11.569 19.993 25.428 1.00 86.81 210 LYS A C 1
ATOM 1642 O O . LYS A 1 210 ? -11.179 20.955 24.774 1.00 86.81 210 LYS A O 1
ATOM 1647 N N . ASP A 1 211 ? -10.756 18.994 25.777 1.00 86.19 211 ASP A N 1
ATOM 1648 C CA . ASP A 1 211 ? -9.328 18.985 25.437 1.00 86.19 211 ASP A CA 1
ATOM 1649 C C . ASP A 1 211 ? -9.101 18.832 23.921 1.00 86.19 211 ASP A C 1
ATOM 1651 O O . ASP A 1 211 ? -8.030 19.169 23.427 1.00 86.19 211 ASP A O 1
ATOM 1655 N N . VAL A 1 212 ? -10.109 18.373 23.164 1.00 88.19 212 VAL A N 1
ATOM 1656 C CA . VAL A 1 212 ? -10.062 18.305 21.688 1.00 88.19 212 VAL A CA 1
ATOM 1657 C C . VAL A 1 212 ? -10.359 19.638 20.997 1.00 88.19 212 VAL A C 1
ATOM 1659 O O . VAL A 1 212 ? -10.252 19.725 19.776 1.00 88.19 212 VAL A O 1
ATOM 1662 N N . CYS A 1 213 ? -10.769 20.661 21.752 1.00 88.19 213 CYS A N 1
ATOM 1663 C CA . CYS A 1 213 ? -11.245 21.928 21.200 1.00 88.19 213 CYS A CA 1
ATOM 1664 C C . CYS A 1 213 ? -10.157 22.974 20.987 1.00 88.19 213 CYS A C 1
ATOM 1666 O O . CYS A 1 213 ? -10.453 24.025 20.430 1.00 88.19 213 CYS A O 1
ATOM 1668 N N . ASP A 1 214 ? -8.924 22.714 21.421 1.00 85.19 214 ASP A N 1
ATOM 1669 C CA . ASP A 1 214 ? -7.801 23.610 21.168 1.00 85.19 214 ASP A CA 1
ATOM 1670 C C . ASP A 1 214 ? -7.317 23.440 19.713 1.00 85.19 214 ASP A C 1
ATOM 1672 O O . ASP A 1 214 ? -6.694 22.421 19.390 1.00 85.19 214 ASP A O 1
ATOM 1676 N N . PRO A 1 215 ? -7.565 24.414 18.812 1.00 74.44 215 PRO A N 1
ATOM 1677 C CA . PRO A 1 215 ? -7.212 24.278 17.401 1.00 74.44 215 PRO A CA 1
ATOM 1678 C C . PRO A 1 215 ? -5.698 24.179 17.175 1.00 74.44 215 PRO A C 1
ATOM 1680 O O . PRO A 1 215 ? -5.270 23.688 16.132 1.00 74.44 215 PRO A O 1
ATOM 1683 N N . GLY A 1 216 ? -4.891 24.659 18.130 1.00 71.56 216 GLY A N 1
ATOM 1684 C CA . GLY A 1 216 ? -3.432 24.616 18.071 1.00 71.56 216 GLY A CA 1
ATOM 1685 C C . GLY A 1 216 ? -2.820 23.342 18.654 1.00 71.56 216 GLY A C 1
ATOM 1686 O O . GLY A 1 216 ? -1.609 23.157 18.542 1.00 71.56 216 GLY A O 1
ATOM 1687 N N . ASN A 1 217 ? -3.618 22.466 19.270 1.00 76.75 217 ASN A N 1
ATOM 1688 C CA . ASN A 1 217 ? -3.118 21.305 19.993 1.00 76.75 217 ASN A CA 1
ATOM 1689 C C . ASN A 1 217 ? -3.839 20.022 19.561 1.00 76.75 217 ASN A C 1
ATOM 1691 O O . ASN A 1 217 ? -4.753 19.524 20.215 1.00 76.75 217 ASN A O 1
ATOM 1695 N N . THR A 1 218 ? -3.364 19.425 18.468 1.00 86.56 218 THR A N 1
ATOM 1696 C CA . THR A 1 218 ? -3.880 18.143 17.961 1.00 86.56 218 THR A CA 1
ATOM 1697 C C . THR A 1 218 ? -3.470 16.939 18.811 1.00 86.56 218 THR A C 1
ATOM 1699 O O . THR A 1 218 ? -3.880 15.823 18.503 1.00 86.56 218 THR A O 1
ATOM 1702 N N . LYS A 1 219 ? -2.717 17.125 19.906 1.00 89.94 219 LYS A N 1
ATOM 1703 C CA . LYS A 1 219 ? -2.091 16.036 20.674 1.00 89.94 219 LYS A CA 1
ATOM 1704 C C . LYS A 1 219 ? -3.082 14.987 21.174 1.00 89.94 219 LYS A C 1
ATOM 1706 O O . LYS A 1 219 ? -2.769 13.799 21.150 1.00 89.94 219 LYS A O 1
ATOM 1711 N N . VAL A 1 220 ? -4.273 15.396 21.618 1.00 92.62 220 VAL A N 1
ATOM 1712 C CA . VAL A 1 220 ? -5.310 14.456 22.087 1.00 92.62 220 VAL A CA 1
ATOM 1713 C C . VAL A 1 220 ? -5.818 13.586 20.934 1.00 92.62 220 VAL A C 1
ATOM 1715 O O . VAL A 1 220 ? -5.968 12.375 21.085 1.00 92.62 220 VAL A O 1
ATOM 1718 N N . MET A 1 221 ? -6.014 14.192 19.764 1.00 92.81 221 MET A N 1
ATOM 1719 C CA . MET A 1 221 ? -6.501 13.520 18.557 1.00 92.81 221 MET A CA 1
ATOM 1720 C C . MET A 1 221 ? -5.428 12.619 17.938 1.00 92.81 221 MET A C 1
ATOM 1722 O O . MET A 1 221 ? -5.729 11.513 17.490 1.00 92.81 221 MET A O 1
ATOM 1726 N N . ASP A 1 222 ? -4.172 13.061 17.972 1.00 95.50 222 ASP A N 1
ATOM 1727 C CA . ASP A 1 222 ? -3.014 12.291 17.522 1.00 95.50 222 ASP A CA 1
ATOM 1728 C C . ASP A 1 222 ? -2.798 11.071 18.418 1.00 95.50 222 ASP A C 1
ATOM 1730 O O . ASP A 1 222 ? -2.641 9.956 17.921 1.00 95.50 222 ASP A O 1
ATOM 1734 N N . LYS A 1 223 ? -2.894 11.252 19.742 1.00 96.25 223 LYS A N 1
ATOM 1735 C CA . LYS A 1 223 ? -2.840 10.144 20.696 1.00 96.25 223 LYS A CA 1
ATOM 1736 C C . LYS A 1 223 ? -3.971 9.151 20.462 1.00 96.25 223 LYS A C 1
ATOM 1738 O O . LYS A 1 223 ? -3.708 7.958 20.385 1.00 96.25 223 LYS A O 1
ATOM 1743 N N . TYR A 1 224 ? -5.208 9.619 20.303 1.00 96.00 224 TYR A N 1
ATOM 1744 C CA . TYR A 1 224 ? -6.332 8.732 20.005 1.00 96.00 224 TYR A CA 1
ATOM 1745 C C . TYR A 1 224 ? -6.111 7.937 18.709 1.00 96.00 224 TYR A C 1
ATOM 1747 O O . TYR A 1 224 ? -6.267 6.717 18.697 1.00 96.00 224 TYR A O 1
ATOM 1755 N N . THR A 1 225 ? -5.679 8.613 17.640 1.00 97.56 225 THR A N 1
ATOM 1756 C CA . THR A 1 225 ? -5.373 7.986 16.346 1.00 97.56 225 THR A CA 1
ATOM 1757 C C . THR A 1 225 ? -4.314 6.901 16.496 1.00 97.56 225 THR A C 1
ATOM 1759 O O . THR A 1 225 ? -4.504 5.782 16.019 1.00 97.56 225 THR A O 1
ATOM 1762 N N . PHE A 1 226 ? -3.206 7.217 17.164 1.00 98.31 226 PHE A N 1
ATOM 1763 C CA . PHE A 1 226 ? -2.106 6.290 17.398 1.00 98.31 226 PHE A CA 1
ATOM 1764 C C . PHE A 1 226 ? -2.550 5.069 18.210 1.00 98.31 226 PHE A C 1
ATOM 1766 O O . PHE A 1 226 ? -2.327 3.934 17.786 1.00 98.31 226 PHE A O 1
ATOM 1773 N N . GLU A 1 227 ? -3.230 5.291 19.340 1.00 97.94 227 GLU A N 1
ATOM 1774 C CA . GLU A 1 227 ? -3.689 4.216 20.219 1.00 97.94 227 GLU A CA 1
ATOM 1775 C C . GLU A 1 227 ? -4.710 3.309 19.519 1.00 97.94 227 GLU A C 1
ATOM 1777 O O . GLU A 1 227 ? -4.591 2.087 19.612 1.00 97.94 227 GLU A O 1
ATOM 1782 N N . LEU A 1 228 ? -5.662 3.868 18.763 1.00 97.44 228 LEU A N 1
ATOM 1783 C CA . LEU A 1 228 ? -6.621 3.075 17.988 1.00 97.44 228 LEU A CA 1
ATOM 1784 C C . LEU A 1 228 ? -5.912 2.250 16.905 1.00 97.44 228 LEU A C 1
ATOM 1786 O O . LEU A 1 228 ? -6.168 1.054 16.758 1.00 97.44 228 LEU A O 1
ATOM 1790 N N . SER A 1 229 ? -4.988 2.867 16.170 1.00 98.19 229 SER A N 1
ATOM 1791 C CA . SER A 1 229 ? -4.321 2.240 15.021 1.00 98.19 229 SER A CA 1
ATOM 1792 C C . SER A 1 229 ? -3.384 1.103 15.418 1.00 98.19 229 SER A C 1
ATOM 1794 O O . SER A 1 229 ? -3.302 0.109 14.702 1.00 98.19 229 SER A O 1
ATOM 1796 N N . ARG A 1 230 ? -2.708 1.205 16.572 1.00 97.56 230 ARG A N 1
ATOM 1797 C CA . ARG A 1 230 ? -1.792 0.158 17.061 1.00 97.56 230 ARG A CA 1
ATOM 1798 C C . ARG A 1 230 ? -2.494 -1.087 17.622 1.00 97.56 230 ARG A C 1
ATOM 1800 O O . ARG A 1 230 ? -1.806 -2.057 17.922 1.00 97.56 230 ARG A O 1
ATOM 1807 N N . ARG A 1 231 ? -3.826 -1.063 17.787 1.00 96.12 231 ARG A N 1
ATOM 1808 C CA . ARG A 1 231 ? -4.626 -2.193 18.314 1.00 96.12 231 ARG A CA 1
ATOM 1809 C C . ARG A 1 231 ? -5.744 -2.679 17.389 1.00 96.12 231 ARG A C 1
ATOM 1811 O O . ARG A 1 231 ? -6.257 -3.773 17.582 1.00 96.12 231 ARG A O 1
ATOM 1818 N N . THR A 1 232 ? -6.120 -1.897 16.379 1.00 96.56 232 THR A N 1
ATOM 1819 C CA . THR A 1 232 ? -7.215 -2.251 15.464 1.00 96.56 232 THR A CA 1
ATOM 1820 C C . THR A 1 232 ? -6.663 -2.922 14.212 1.00 96.56 232 THR A C 1
ATOM 1822 O O . THR A 1 232 ? -6.035 -2.264 1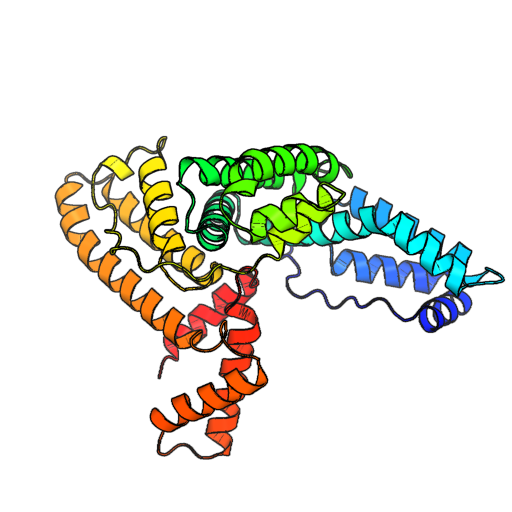3.383 1.00 96.56 232 THR A O 1
ATOM 1825 N N . HIS A 1 233 ? -6.911 -4.227 14.048 1.00 96.00 233 HIS A N 1
ATOM 1826 C CA . HIS A 1 233 ? -6.482 -4.984 12.865 1.00 96.00 233 HIS A CA 1
ATOM 1827 C C . HIS A 1 233 ? -7.366 -4.651 11.655 1.00 96.00 233 HIS A C 1
ATOM 1829 O O . HIS A 1 233 ? -8.258 -5.409 11.287 1.00 96.00 233 HIS A O 1
ATOM 1835 N N . LEU A 1 234 ? -7.152 -3.465 11.085 1.00 97.31 234 LEU A N 1
ATOM 1836 C CA . LEU A 1 234 ? -7.915 -2.917 9.971 1.00 97.31 234 LEU A CA 1
ATOM 1837 C C . LEU A 1 234 ? -6.983 -2.097 9.058 1.00 97.31 234 LEU A C 1
ATOM 1839 O O . LEU A 1 234 ? -6.145 -1.357 9.575 1.00 97.31 234 LEU A O 1
ATOM 1843 N N . PRO A 1 235 ? -7.085 -2.194 7.721 1.00 98.38 235 PRO A N 1
ATOM 1844 C CA . PRO A 1 235 ? -6.199 -1.462 6.816 1.00 98.38 235 PRO A CA 1
ATOM 1845 C C . PRO A 1 235 ? -6.287 0.057 6.992 1.00 98.38 235 PRO A C 1
ATOM 1847 O O . PRO A 1 235 ? -7.345 0.606 7.304 1.00 98.38 235 PRO A O 1
ATOM 1850 N N . GLU A 1 236 ? -5.184 0.756 6.721 1.00 98.50 236 GLU A N 1
ATOM 1851 C CA . GLU A 1 236 ? -5.118 2.213 6.867 1.00 98.50 236 GLU A CA 1
ATOM 1852 C C . GLU A 1 236 ? -6.181 2.950 6.038 1.00 98.50 236 GLU A C 1
ATOM 1854 O O . GLU A 1 236 ? -6.778 3.892 6.550 1.00 98.50 236 GLU A O 1
ATOM 1859 N N . VAL A 1 237 ? -6.489 2.500 4.816 1.00 98.44 237 VAL A N 1
ATOM 1860 C CA . VAL A 1 237 ? -7.519 3.133 3.969 1.00 98.44 237 VAL A CA 1
ATOM 1861 C C . VAL A 1 237 ? -8.904 3.154 4.629 1.00 98.44 237 VAL A C 1
ATOM 1863 O O . VAL A 1 237 ? -9.651 4.114 4.461 1.00 98.44 237 VAL A O 1
ATOM 1866 N N . PHE A 1 238 ? -9.233 2.149 5.448 1.00 98.62 238 PHE A N 1
ATOM 1867 C CA . PHE A 1 238 ? -10.468 2.129 6.234 1.00 98.62 238 PHE A CA 1
ATOM 1868 C C . PHE A 1 238 ? -10.382 3.070 7.438 1.00 98.62 238 PHE A C 1
ATOM 1870 O O . PHE A 1 238 ? -11.292 3.870 7.657 1.00 98.62 238 PHE A O 1
ATOM 1877 N N . LEU A 1 239 ? -9.287 3.000 8.206 1.00 98.44 239 LEU A N 1
ATOM 1878 C CA . LEU A 1 239 ? -9.088 3.847 9.387 1.00 98.44 239 LEU A CA 1
ATOM 1879 C C . LEU A 1 239 ? -9.091 5.332 9.011 1.00 98.44 239 LEU A C 1
ATOM 1881 O O . LEU A 1 239 ? -9.828 6.113 9.606 1.00 98.44 239 LEU A O 1
ATOM 1885 N N . SER A 1 240 ? -8.356 5.718 7.969 1.00 98.25 240 SER A N 1
ATOM 1886 C CA . SER A 1 240 ? -8.336 7.084 7.440 1.00 98.25 240 SER A CA 1
ATOM 1887 C C . SER A 1 240 ? -9.699 7.539 6.918 1.00 98.25 240 SER A C 1
ATOM 1889 O O . SER A 1 240 ? -10.013 8.730 7.012 1.00 98.25 240 SER A O 1
ATOM 1891 N N . LYS A 1 241 ? -10.520 6.632 6.365 1.00 97.94 241 LYS A N 1
ATOM 1892 C CA . LYS A 1 241 ? -11.878 6.946 5.891 1.00 97.94 241 LYS A CA 1
ATOM 1893 C C . LYS A 1 241 ? -12.836 7.241 7.046 1.00 97.94 241 LYS A C 1
ATOM 1895 O O . LYS A 1 241 ? -13.588 8.205 6.953 1.00 97.94 241 LYS A O 1
ATOM 1900 N N . VAL A 1 242 ? -12.798 6.465 8.133 1.00 97.50 242 VAL A N 1
ATOM 1901 C CA . VAL A 1 242 ? -13.728 6.645 9.267 1.00 97.50 242 VAL A CA 1
ATOM 1902 C C . VAL A 1 242 ? -13.257 7.678 10.290 1.00 97.50 242 VAL A C 1
ATOM 1904 O O . VAL A 1 242 ? -14.079 8.404 10.856 1.00 97.50 242 VAL A O 1
ATOM 1907 N N . LEU A 1 243 ? -11.947 7.793 10.525 1.00 96.38 243 LEU A N 1
ATOM 1908 C CA . LEU A 1 243 ? -11.412 8.704 11.536 1.00 96.38 243 LEU A CA 1
ATOM 1909 C C . LEU A 1 243 ? -11.634 10.166 11.163 1.00 96.38 243 LEU A C 1
ATOM 1911 O O . LEU A 1 243 ? -12.013 10.948 12.025 1.00 96.38 243 LEU A O 1
ATOM 1915 N N . GLU A 1 244 ? -11.464 10.556 9.901 1.00 91.06 244 GLU A N 1
ATOM 1916 C CA . GLU A 1 244 ? -11.635 11.959 9.508 1.00 91.06 244 GLU A CA 1
ATOM 1917 C C . GLU A 1 244 ? -13.049 12.504 9.825 1.00 91.06 244 GLU A C 1
ATOM 1919 O O . GLU A 1 244 ? -13.137 13.502 10.551 1.00 91.06 244 GLU A O 1
ATOM 1924 N N . PRO A 1 245 ? -14.157 11.876 9.376 1.00 93.88 245 PRO A N 1
ATOM 1925 C CA . PRO A 1 245 ? -15.505 12.308 9.743 1.00 93.88 245 PRO A CA 1
ATOM 1926 C C . PRO A 1 245 ? -15.778 12.216 11.245 1.00 93.88 245 PRO A C 1
ATOM 1928 O O . PRO A 1 245 ? -16.413 13.115 11.796 1.00 93.88 245 PRO A O 1
ATOM 1931 N N . THR A 1 246 ? -15.284 11.173 11.921 1.00 94.94 246 THR A N 1
ATOM 1932 C CA . THR A 1 246 ? -15.498 10.974 13.366 1.00 94.94 246 THR A CA 1
ATOM 1933 C C . THR A 1 246 ? -14.862 12.103 14.175 1.00 94.94 246 THR A C 1
ATOM 1935 O O . THR A 1 246 ? -15.520 12.755 14.987 1.00 94.94 246 THR A O 1
ATOM 1938 N N . LEU A 1 247 ? -13.587 12.389 13.906 1.00 91.56 247 LEU A N 1
ATOM 1939 C CA . LEU A 1 247 ? -12.820 13.432 14.578 1.00 91.56 247 LEU A CA 1
ATOM 1940 C C . LEU A 1 247 ? -13.353 14.833 14.245 1.00 91.56 247 LEU A C 1
ATOM 1942 O O . LEU A 1 247 ? -13.406 15.696 15.119 1.00 91.56 247 LEU A O 1
ATOM 1946 N N . LYS A 1 248 ? -13.817 15.055 13.010 1.00 91.12 248 LYS A N 1
ATOM 1947 C CA . LYS A 1 248 ? -14.504 16.297 12.631 1.00 91.12 248 LYS A CA 1
ATOM 1948 C C . LYS A 1 248 ? -15.832 16.466 13.380 1.00 91.12 248 LYS A C 1
ATOM 1950 O O . LYS A 1 248 ? -16.097 17.546 13.895 1.00 91.12 248 LYS A O 1
ATOM 1955 N N . SER A 1 249 ? -16.629 15.402 13.486 1.00 92.81 249 SER A N 1
ATOM 1956 C CA . SER A 1 249 ? -17.937 15.419 14.158 1.00 92.81 249 SER A CA 1
ATOM 1957 C C . SER A 1 249 ? -17.834 15.684 15.660 1.00 92.81 249 SER A C 1
ATOM 1959 O O . SER A 1 249 ? -18.752 16.280 16.230 1.00 92.81 249 SER A O 1
ATOM 1961 N N . LEU A 1 250 ? -16.728 15.267 16.292 1.00 91.25 250 LEU A N 1
ATOM 1962 C CA . LEU A 1 250 ? -16.371 15.653 17.662 1.00 91.25 250 LEU A CA 1
ATOM 1963 C C . LEU A 1 250 ? -16.050 17.147 17.761 1.00 91.25 250 LEU A C 1
ATOM 1965 O O . LEU A 1 250 ? -16.545 17.810 18.667 1.00 91.25 250 LEU A O 1
ATOM 1969 N N . GLY A 1 251 ? -15.271 17.682 16.816 1.00 89.94 251 GLY A N 1
ATOM 1970 C CA . GLY A 1 251 ? -14.906 19.102 16.781 1.00 89.94 251 GLY A CA 1
ATOM 1971 C C . GLY A 1 251 ? -16.109 20.047 16.684 1.00 89.94 251 GLY A C 1
ATOM 1972 O O . GLY A 1 251 ? -16.083 21.134 17.245 1.00 89.94 251 GLY A O 1
ATOM 1973 N N . GLU A 1 252 ? -17.213 19.614 16.069 1.00 92.38 252 GLU A N 1
ATOM 1974 C CA . GLU A 1 252 ? -18.464 20.390 16.023 1.00 92.38 252 GLU A CA 1
ATOM 1975 C C . GLU A 1 252 ? -19.078 20.660 17.412 1.00 92.38 252 GLU A C 1
ATOM 1977 O O . GLU A 1 252 ? -19.924 21.541 17.538 1.00 92.38 252 GLU A O 1
ATOM 1982 N N . CYS A 1 253 ? -18.681 19.926 18.459 1.00 94.31 253 CYS A N 1
ATOM 1983 C CA . CYS A 1 253 ? -19.103 20.213 19.833 1.00 94.31 253 CYS A CA 1
ATOM 1984 C C . CYS A 1 253 ? -18.294 21.328 20.508 1.00 94.31 253 CYS A C 1
ATOM 1986 O O . CYS A 1 253 ? -18.629 21.721 21.624 1.00 94.31 253 CYS A O 1
ATOM 1988 N N . CYS A 1 254 ? -17.242 21.845 19.878 1.00 92.56 254 CYS A N 1
ATOM 1989 C CA . CYS A 1 254 ? -16.389 22.863 20.485 1.00 92.56 254 CYS A CA 1
ATOM 1990 C C . CYS A 1 254 ? -16.988 24.271 20.421 1.00 92.56 254 CYS A C 1
ATOM 1992 O O . CYS A 1 254 ? -16.805 25.044 21.358 1.00 92.56 254 CYS A O 1
ATOM 1994 N N . ASP A 1 255 ? -17.768 24.565 19.379 1.00 89.62 255 ASP A N 1
ATOM 1995 C CA . ASP A 1 255 ? -18.310 25.906 19.113 1.00 89.62 255 ASP A CA 1
ATOM 1996 C C . ASP A 1 255 ? -19.757 26.098 19.606 1.00 89.62 255 ASP A C 1
ATOM 1998 O O . ASP A 1 255 ? -20.399 27.105 19.306 1.00 89.62 255 ASP A O 1
ATOM 2002 N N . VAL A 1 256 ? -20.305 25.126 20.342 1.00 93.31 256 VAL A N 1
ATOM 2003 C CA . VAL A 1 256 ? -21.671 25.194 20.886 1.00 93.31 256 VAL A CA 1
ATOM 2004 C C . VAL A 1 256 ? -21.677 25.668 22.339 1.00 93.31 256 VAL A C 1
ATOM 2006 O O . VAL A 1 256 ? -20.742 25.400 23.091 1.00 93.31 256 VAL A O 1
ATOM 2009 N N . GLU A 1 257 ? -22.775 26.316 22.741 1.00 91.81 257 GLU A N 1
ATOM 2010 C CA . GLU A 1 257 ? -22.964 26.906 24.079 1.00 91.81 257 GLU A CA 1
ATOM 2011 C C . GLU A 1 257 ? -22.675 25.909 25.218 1.00 91.81 257 GLU A C 1
ATOM 2013 O O . GLU A 1 257 ? -21.944 26.213 26.159 1.00 91.81 257 GLU A O 1
ATOM 2018 N N . ASP A 1 258 ? -23.208 24.687 25.109 1.00 94.06 258 ASP A N 1
ATOM 2019 C CA . ASP A 1 258 ? -22.964 23.603 26.063 1.00 94.06 258 ASP A CA 1
ATOM 2020 C C . ASP A 1 258 ? -22.224 22.435 25.396 1.00 94.06 258 ASP A C 1
ATOM 2022 O O . ASP A 1 258 ? -22.807 21.415 25.007 1.00 94.06 258 ASP A O 1
ATOM 2026 N N . SER A 1 259 ? -20.903 22.591 25.263 1.00 93.50 259 SER A N 1
ATOM 2027 C CA . SER A 1 259 ? -20.028 21.561 24.686 1.00 93.50 259 SER A CA 1
ATOM 2028 C C . SER A 1 259 ? -20.118 20.234 25.442 1.00 93.50 259 SER A C 1
ATOM 2030 O O . SER A 1 259 ? -20.047 19.176 24.827 1.00 93.50 259 SER A O 1
ATOM 2032 N N . THR A 1 260 ? -20.281 20.264 26.770 1.00 92.38 260 THR A N 1
ATOM 2033 C CA . THR A 1 260 ? -20.327 19.047 27.596 1.00 92.38 260 THR A CA 1
ATOM 2034 C C . THR A 1 260 ? -21.568 18.228 27.264 1.00 92.38 260 THR A C 1
ATOM 2036 O O . THR A 1 260 ? -21.467 17.025 27.025 1.00 92.38 260 THR A O 1
ATOM 2039 N N . THR A 1 261 ? -22.733 18.873 27.184 1.00 94.75 261 THR A N 1
ATOM 2040 C CA . THR A 1 261 ? -23.969 18.207 26.758 1.00 94.75 261 THR A CA 1
ATOM 2041 C C . THR A 1 261 ? -23.859 17.698 25.319 1.00 94.75 261 THR A C 1
ATOM 2043 O O . THR A 1 261 ? -24.278 16.573 25.042 1.00 94.75 261 THR A O 1
ATOM 2046 N N . CYS A 1 262 ? -23.228 18.458 24.417 1.00 96.31 262 CYS A N 1
ATOM 2047 C CA . CYS A 1 262 ? -22.974 18.003 23.048 1.00 96.31 262 CYS A CA 1
ATOM 2048 C C . CYS A 1 262 ? -22.102 16.740 23.002 1.00 96.31 262 CYS A C 1
ATOM 2050 O O . CYS A 1 262 ? -22.483 15.762 22.358 1.00 96.31 262 CYS A O 1
ATOM 2052 N N . PHE A 1 263 ? -20.977 16.716 23.723 1.00 95.19 263 PHE A N 1
ATOM 2053 C CA . PHE A 1 263 ? -20.097 15.548 23.792 1.00 95.19 263 PHE A CA 1
ATOM 2054 C C . PHE A 1 263 ? -20.793 14.336 24.412 1.00 95.19 263 PHE A C 1
ATOM 2056 O O . PHE A 1 263 ? -20.666 13.234 23.885 1.00 95.19 263 PHE A O 1
ATOM 2063 N N . ASN A 1 264 ? -21.584 14.527 25.469 1.00 93.62 264 ASN A N 1
ATOM 2064 C CA . ASN A 1 264 ? -22.348 13.444 26.092 1.00 93.62 264 ASN A CA 1
ATOM 2065 C C . ASN A 1 264 ? -23.429 12.869 25.160 1.00 93.62 264 ASN A C 1
ATOM 2067 O O . ASN A 1 264 ? -23.744 11.684 25.251 1.00 93.62 264 ASN A O 1
ATOM 2071 N N . ALA A 1 265 ? -23.984 13.682 24.255 1.00 94.50 265 ALA A N 1
ATOM 2072 C CA . ALA A 1 265 ? -24.968 13.237 23.271 1.00 94.50 265 ALA A CA 1
ATOM 2073 C C . ALA A 1 265 ? -24.318 12.562 22.049 1.00 94.50 265 ALA A C 1
ATOM 2075 O O . ALA A 1 265 ? -24.732 11.474 21.649 1.00 94.50 265 ALA A O 1
ATOM 2076 N N . LYS A 1 266 ? -23.292 13.186 21.454 1.00 94.12 266 LYS A N 1
ATOM 2077 C CA . LYS A 1 266 ? -22.610 12.669 20.256 1.00 94.12 266 LYS A CA 1
ATOM 2078 C C . LYS A 1 266 ? -21.649 11.524 20.556 1.00 94.12 266 LYS A C 1
ATOM 2080 O O . LYS A 1 266 ? -21.517 10.631 19.728 1.00 94.12 266 LYS A O 1
ATOM 2085 N N . GLY A 1 267 ? -20.992 11.524 21.713 1.00 92.31 267 GLY A N 1
ATOM 2086 C CA . GLY A 1 267 ? -19.971 10.541 22.080 1.00 92.31 267 GLY A CA 1
ATOM 2087 C C . GLY A 1 267 ? -20.437 9.089 21.927 1.00 92.31 267 GLY A C 1
ATOM 2088 O O . GLY A 1 267 ? -19.813 8.340 21.175 1.00 92.31 267 GLY A O 1
ATOM 2089 N N . PRO A 1 268 ? -21.562 8.686 22.549 1.00 93.25 268 PRO A N 1
ATOM 2090 C CA . PRO A 1 268 ? -22.099 7.333 22.404 1.00 93.25 268 PRO A CA 1
ATOM 2091 C C . PRO A 1 268 ? -22.513 6.975 20.969 1.00 93.25 268 PRO A C 1
ATOM 2093 O O . PRO A 1 268 ? -22.338 5.829 20.554 1.00 93.25 268 PRO A O 1
ATOM 2096 N N . LEU A 1 269 ? -23.048 7.938 20.206 1.00 95.06 269 LEU A N 1
ATOM 2097 C CA . LEU A 1 269 ? -23.448 7.730 18.809 1.00 95.06 269 LEU A CA 1
ATOM 2098 C C . LEU A 1 269 ? -22.225 7.475 17.923 1.00 95.06 269 LEU A C 1
ATOM 2100 O O . LEU A 1 269 ? -22.163 6.448 17.251 1.00 95.06 269 LEU A O 1
ATOM 2104 N N . LEU A 1 270 ? -21.219 8.348 18.008 1.00 95.06 270 LEU A N 1
ATOM 2105 C CA . LEU A 1 270 ? -19.972 8.223 17.255 1.00 95.06 270 LEU A CA 1
ATOM 2106 C C . LEU A 1 270 ? -19.206 6.955 17.633 1.00 95.06 270 LEU A C 1
ATOM 2108 O O . LEU A 1 270 ? -18.690 6.273 16.754 1.00 95.06 270 LEU A O 1
ATOM 2112 N N . LYS A 1 271 ? -19.179 6.587 18.922 1.00 93.88 271 LYS A N 1
ATOM 2113 C CA . LYS A 1 271 ? -18.570 5.327 19.373 1.00 93.88 271 LYS A CA 1
ATOM 2114 C C . LYS A 1 271 ? -19.227 4.117 18.704 1.00 93.88 271 LYS A C 1
ATOM 2116 O O . LYS A 1 271 ? -18.522 3.223 18.248 1.00 93.88 271 LYS A O 1
ATOM 2121 N N . LYS A 1 272 ? -20.561 4.101 18.622 1.00 94.75 272 LYS A N 1
ATOM 2122 C CA . LYS A 1 272 ? -21.324 3.013 17.993 1.00 94.75 272 LYS A CA 1
ATOM 2123 C C . LYS A 1 272 ? -21.133 2.962 16.474 1.00 94.75 272 LYS A C 1
ATOM 2125 O O . LYS A 1 272 ? -21.034 1.877 15.906 1.00 94.75 272 LYS A O 1
ATOM 2130 N N . GLU A 1 273 ? -21.111 4.115 15.812 1.00 95.75 273 GLU A N 1
ATOM 2131 C CA . GLU A 1 273 ? -20.849 4.199 14.370 1.00 95.75 273 GLU A CA 1
ATOM 2132 C C . GLU A 1 273 ? -19.434 3.720 14.039 1.00 95.75 273 GLU A C 1
ATOM 2134 O O . GLU A 1 273 ? -19.259 2.902 13.135 1.00 95.75 273 GLU A O 1
ATOM 2139 N N . LEU A 1 274 ? -18.442 4.158 14.822 1.00 95.69 274 LEU A N 1
ATOM 2140 C CA . LEU A 1 274 ? -17.053 3.750 14.665 1.00 95.69 274 LEU A CA 1
ATOM 2141 C C . LEU A 1 274 ? -16.874 2.245 14.882 1.00 95.69 274 LEU A C 1
ATOM 2143 O O . LEU A 1 274 ? -16.262 1.592 14.041 1.00 95.69 274 LEU A O 1
ATOM 2147 N N . SER A 1 275 ? -17.429 1.681 15.962 1.00 94.69 275 SER A N 1
ATOM 2148 C CA . SER A 1 275 ? -17.327 0.239 16.215 1.00 94.69 275 SER A CA 1
ATOM 2149 C C . SER A 1 275 ? -17.993 -0.561 15.096 1.00 94.69 275 SER A C 1
ATOM 2151 O O . SER A 1 275 ? -17.381 -1.466 14.545 1.00 94.69 275 SER A O 1
ATOM 2153 N N . SER A 1 276 ? -19.195 -0.156 14.660 1.00 95.75 276 SER A N 1
ATOM 2154 C CA . SER A 1 276 ? -19.879 -0.823 13.549 1.00 95.75 276 SER A CA 1
ATOM 2155 C C . SER A 1 276 ? -19.092 -0.747 12.241 1.00 95.75 276 SER A C 1
ATOM 2157 O O . SER A 1 276 ? -19.152 -1.695 11.460 1.00 95.75 276 SER A O 1
ATOM 2159 N N . PHE A 1 277 ? -18.406 0.363 11.963 1.00 97.19 277 PHE A N 1
ATOM 2160 C CA . PHE A 1 277 ? -17.561 0.493 10.779 1.00 97.19 277 PHE A CA 1
ATOM 2161 C C . PHE A 1 277 ? -16.336 -0.422 10.868 1.00 97.19 277 PHE A C 1
ATOM 2163 O O . PHE A 1 277 ? -16.011 -1.095 9.890 1.00 97.19 277 PHE A O 1
ATOM 2170 N N . ILE A 1 278 ? -15.681 -0.469 12.033 1.00 96.50 278 ILE A N 1
ATOM 2171 C CA . ILE A 1 278 ? -14.518 -1.330 12.273 1.00 96.50 278 ILE A CA 1
ATOM 2172 C C . ILE A 1 278 ? -14.905 -2.802 12.118 1.00 96.50 278 ILE A C 1
ATOM 2174 O O . ILE A 1 278 ? -14.265 -3.489 11.328 1.00 96.50 278 ILE A O 1
ATOM 2178 N N . ASP A 1 279 ? -15.975 -3.259 12.773 1.00 95.62 279 ASP A N 1
ATOM 2179 C CA . ASP A 1 279 ? -16.435 -4.655 12.713 1.00 95.62 279 ASP A CA 1
ATOM 2180 C C . ASP A 1 279 ? -16.697 -5.091 11.266 1.00 95.62 279 ASP A C 1
ATOM 2182 O O . ASP A 1 279 ? -16.247 -6.139 10.802 1.00 95.62 279 ASP A O 1
ATOM 2186 N N . LYS A 1 280 ? -17.387 -4.230 10.513 1.00 96.69 280 LYS A N 1
ATOM 2187 C CA . LYS A 1 280 ? -17.681 -4.435 9.096 1.00 96.69 280 LYS A CA 1
ATOM 2188 C C . LYS A 1 280 ? -16.416 -4.486 8.241 1.00 96.69 280 LYS A C 1
ATOM 2190 O O . LYS A 1 280 ? -16.284 -5.364 7.394 1.00 96.69 280 LYS A O 1
ATOM 2195 N N . GLY A 1 281 ? -15.482 -3.562 8.455 1.00 97.38 281 GLY A N 1
ATOM 2196 C CA . GLY A 1 281 ? -14.206 -3.546 7.743 1.00 97.38 281 GLY A CA 1
ATOM 2197 C C . GLY A 1 281 ? -13.349 -4.779 8.048 1.00 97.38 281 GLY A C 1
ATOM 2198 O O . GLY A 1 281 ? -12.756 -5.358 7.139 1.00 97.38 281 GLY A O 1
ATOM 2199 N N . GLN A 1 282 ? -13.338 -5.228 9.305 1.00 96.12 282 GLN A N 1
ATOM 2200 C CA . GLN A 1 282 ? -12.668 -6.462 9.711 1.00 96.12 282 GLN A CA 1
ATOM 2201 C C . GLN A 1 282 ? -13.304 -7.679 9.048 1.00 96.12 282 GLN A C 1
ATOM 2203 O O . GLN A 1 282 ? -12.586 -8.554 8.580 1.00 96.12 282 GLN A O 1
ATOM 2208 N N . GLU A 1 283 ? -14.631 -7.719 8.929 1.00 95.44 283 GLU A N 1
ATOM 2209 C CA . GLU A 1 283 ? -15.311 -8.799 8.221 1.00 95.44 283 GLU A CA 1
ATOM 2210 C C . GLU A 1 283 ? -14.926 -8.851 6.733 1.00 95.44 283 GLU A C 1
ATOM 2212 O O . GLU A 1 283 ? -14.627 -9.935 6.218 1.00 95.44 283 GLU A O 1
ATOM 2217 N N . LEU A 1 284 ? -14.888 -7.691 6.063 1.00 96.62 284 LEU A N 1
ATOM 2218 C CA . LEU A 1 284 ? -14.505 -7.570 4.651 1.00 96.62 284 LEU A CA 1
ATOM 2219 C C . LEU A 1 284 ? -13.047 -7.987 4.390 1.00 96.62 284 LEU A C 1
ATOM 2221 O O . LEU A 1 284 ? -12.731 -8.475 3.308 1.00 96.62 284 LEU A O 1
ATOM 2225 N N . CYS A 1 285 ? -12.156 -7.796 5.366 1.00 97.31 285 CYS A N 1
ATOM 2226 C CA . CYS A 1 285 ? -10.730 -8.113 5.238 1.00 97.31 285 CYS A CA 1
ATOM 2227 C C . CYS A 1 285 ? -10.287 -9.381 5.982 1.00 97.31 285 CYS A C 1
ATOM 2229 O O . CYS A 1 285 ? -9.102 -9.716 5.957 1.00 97.31 285 CYS A O 1
ATOM 2231 N N . ALA A 1 286 ? -11.202 -10.090 6.642 1.00 95.75 286 ALA A N 1
ATOM 2232 C CA . ALA A 1 286 ? -10.859 -11.265 7.434 1.00 95.75 286 ALA A CA 1
ATOM 2233 C C . ALA A 1 286 ? -10.260 -12.377 6.558 1.00 95.75 286 ALA A C 1
ATOM 2235 O O . ALA A 1 286 ? -10.697 -12.585 5.424 1.00 95.75 286 ALA A O 1
ATOM 2236 N N . ASP A 1 287 ? -9.275 -13.094 7.106 1.00 95.31 287 ASP A N 1
ATOM 2237 C CA . ASP A 1 287 ? -8.482 -14.135 6.449 1.00 95.31 287 ASP A CA 1
ATOM 2238 C C . ASP A 1 287 ? -7.489 -13.644 5.376 1.00 95.31 287 ASP A C 1
ATOM 2240 O O . ASP A 1 287 ? -6.730 -14.463 4.849 1.00 95.31 287 ASP A O 1
ATOM 2244 N N . TYR A 1 288 ? -7.467 -12.357 5.013 1.00 97.38 288 TYR A N 1
ATOM 2245 C CA . TYR A 1 288 ? -6.633 -11.884 3.904 1.00 97.38 288 TYR A CA 1
ATOM 2246 C C . TYR A 1 288 ? -5.147 -11.746 4.270 1.00 97.38 288 TYR A C 1
ATOM 2248 O O . TYR A 1 288 ? -4.291 -12.144 3.480 1.00 97.38 288 TYR A O 1
ATOM 2256 N N . SER A 1 289 ? -4.814 -11.186 5.439 1.00 93.12 289 SER A N 1
ATOM 2257 C CA . SER A 1 289 ? -3.425 -10.838 5.784 1.00 93.12 289 SER A CA 1
ATOM 2258 C C . SER A 1 289 ? -2.615 -12.022 6.326 1.00 93.12 289 SER A C 1
ATOM 2260 O O . SER A 1 289 ? -1.386 -12.015 6.270 1.00 93.12 289 SER A O 1
ATOM 2262 N N . GLU A 1 290 ? -3.294 -13.054 6.821 1.00 92.31 290 GLU A N 1
ATOM 2263 C CA . GLU A 1 290 ? -2.717 -14.213 7.499 1.00 92.31 290 GLU A CA 1
ATOM 2264 C C . GLU A 1 290 ? -2.610 -15.470 6.616 1.00 92.31 290 GLU A C 1
ATOM 2266 O O . GLU A 1 290 ? -2.075 -16.489 7.057 1.00 92.31 290 GLU A O 1
ATOM 2271 N N . ASN A 1 291 ? -3.089 -15.425 5.367 1.00 95.06 291 ASN A N 1
ATOM 2272 C CA . ASN A 1 291 ? -3.074 -16.566 4.450 1.00 95.06 291 ASN A CA 1
ATOM 2273 C C . ASN A 1 291 ? -2.452 -16.217 3.091 1.00 95.06 291 ASN A C 1
ATOM 2275 O O . ASN A 1 291 ? -2.425 -15.073 2.648 1.00 95.06 291 ASN A O 1
ATOM 2279 N N . THR A 1 292 ? -2.008 -17.247 2.367 1.00 97.38 292 THR A N 1
ATOM 2280 C CA . THR A 1 292 ? -1.756 -17.101 0.925 1.00 97.38 292 THR A CA 1
ATOM 2281 C C . THR A 1 292 ? -3.068 -16.820 0.191 1.00 97.38 292 THR A C 1
ATOM 2283 O O . THR A 1 292 ? -4.129 -17.259 0.634 1.00 97.38 292 THR A O 1
ATOM 2286 N N . PHE A 1 293 ? -3.017 -16.159 -0.968 1.00 97.94 293 PHE A N 1
ATOM 2287 C CA . PHE A 1 293 ? -4.234 -15.781 -1.698 1.00 97.94 293 PHE A CA 1
ATOM 2288 C C . PHE A 1 293 ? -5.125 -16.979 -2.076 1.00 97.94 293 PHE A C 1
ATOM 2290 O O . PHE A 1 293 ? -6.351 -16.893 -2.027 1.00 97.94 293 PHE A O 1
ATOM 2297 N N . THR A 1 294 ? -4.532 -18.127 -2.418 1.00 97.81 294 THR A N 1
ATOM 2298 C CA . THR A 1 294 ? -5.291 -19.346 -2.740 1.00 97.81 294 THR A CA 1
ATOM 2299 C C . THR A 1 294 ? -5.974 -19.941 -1.514 1.00 97.81 294 THR A C 1
ATOM 2301 O O . THR A 1 294 ? -7.105 -20.409 -1.624 1.00 97.81 294 THR A O 1
ATOM 2304 N N . GLU A 1 295 ? -5.320 -19.906 -0.355 1.00 98.31 295 GLU A N 1
ATOM 2305 C CA . GLU A 1 295 ? -5.889 -20.391 0.901 1.00 98.31 295 GLU A CA 1
ATOM 2306 C C . GLU A 1 295 ? -6.960 -19.438 1.445 1.00 98.31 295 GLU A C 1
ATOM 2308 O O . GLU A 1 295 ? -8.039 -19.883 1.832 1.00 98.31 295 GLU A O 1
ATOM 2313 N N . TYR A 1 296 ? -6.725 -18.127 1.350 1.00 98.06 296 TYR A N 1
ATOM 2314 C CA . TYR A 1 296 ? -7.721 -17.092 1.618 1.00 98.06 296 TYR A CA 1
ATOM 2315 C C . TYR A 1 296 ? -9.010 -17.332 0.817 1.00 98.06 296 TYR A C 1
ATOM 2317 O O . TYR A 1 296 ? -10.092 -17.394 1.398 1.00 98.06 296 TYR A O 1
ATOM 2325 N N . LYS A 1 297 ? -8.918 -17.568 -0.503 1.00 98.06 297 LYS A N 1
ATOM 2326 C CA . LYS A 1 297 ? -10.108 -17.833 -1.333 1.00 98.06 297 LYS A CA 1
ATOM 2327 C C . LYS A 1 297 ? -10.883 -19.082 -0.905 1.00 98.06 297 LYS A C 1
ATOM 2329 O O . LYS A 1 297 ? -12.104 -19.098 -1.053 1.00 98.06 297 LYS A O 1
ATOM 2334 N N . LYS A 1 298 ? -10.215 -20.116 -0.377 1.00 97.75 298 LYS A N 1
ATOM 2335 C CA . LYS A 1 298 ? -10.901 -21.303 0.162 1.00 97.75 298 LYS A CA 1
ATOM 2336 C C . LYS A 1 298 ? -11.670 -20.966 1.436 1.00 97.75 298 LYS A C 1
ATOM 2338 O O . LYS A 1 298 ? -12.867 -21.233 1.491 1.00 97.75 298 LYS A O 1
ATOM 2343 N N . LYS A 1 299 ? -11.018 -20.322 2.409 1.00 97.75 299 LYS A N 1
ATOM 2344 C CA . LYS A 1 299 ? -11.656 -19.895 3.667 1.00 97.75 299 LYS A CA 1
ATOM 2345 C C . LYS A 1 299 ? -12.822 -18.938 3.425 1.00 97.75 299 LYS A C 1
ATOM 2347 O O . LYS A 1 299 ? -13.892 -19.090 4.009 1.00 97.75 299 LYS A O 1
ATOM 2352 N N . LEU A 1 300 ? -12.656 -18.007 2.487 1.00 96.94 300 LEU A N 1
ATOM 2353 C CA . LEU A 1 300 ? -13.720 -17.112 2.046 1.00 96.94 300 LEU A CA 1
ATOM 2354 C C . LEU A 1 300 ? -14.916 -17.886 1.470 1.00 96.94 300 LEU A C 1
ATOM 2356 O O . LEU A 1 300 ? -16.060 -17.583 1.803 1.00 96.94 300 LEU A O 1
ATOM 2360 N N . ALA A 1 301 ? -14.674 -18.899 0.633 1.00 96.81 301 ALA A N 1
ATOM 2361 C CA . ALA A 1 301 ? -15.745 -19.731 0.088 1.00 96.81 301 ALA A CA 1
ATOM 2362 C C . ALA A 1 301 ? -16.508 -20.488 1.189 1.00 96.81 301 ALA A C 1
ATOM 2364 O O . ALA A 1 301 ? -17.734 -20.578 1.126 1.00 96.81 301 ALA A O 1
ATOM 2365 N N . GLU A 1 302 ? -15.812 -20.989 2.213 1.00 96.44 302 GLU A N 1
ATOM 2366 C CA . GLU A 1 302 ? -16.430 -21.641 3.375 1.00 96.44 302 GLU A CA 1
ATOM 2367 C C . GLU A 1 302 ? -17.293 -20.666 4.187 1.00 96.44 302 GLU A C 1
ATOM 2369 O O . GLU A 1 302 ? -18.452 -20.971 4.481 1.00 96.44 302 GLU A O 1
ATOM 2374 N N . ARG A 1 303 ? -16.778 -19.463 4.478 1.00 95.75 303 ARG A N 1
ATOM 2375 C CA . ARG A 1 303 ? -17.522 -18.403 5.179 1.00 95.75 303 ARG A CA 1
ATOM 2376 C C . ARG A 1 303 ? -18.774 -17.972 4.421 1.00 95.75 303 ARG A C 1
ATOM 2378 O O . ARG A 1 303 ? -19.851 -17.886 5.008 1.00 95.75 303 ARG A O 1
ATOM 2385 N N . LEU A 1 304 ? -18.654 -17.734 3.116 1.00 95.00 304 LEU A N 1
ATOM 2386 C CA . LEU A 1 304 ? -19.790 -17.344 2.282 1.00 95.00 304 LEU A CA 1
ATOM 2387 C C . LEU A 1 304 ? -20.830 -18.465 2.181 1.00 95.00 304 LEU A C 1
ATOM 2389 O O . LEU A 1 304 ? -22.023 -18.186 2.239 1.00 95.00 304 LEU A O 1
ATOM 2393 N N . LYS A 1 305 ? -20.402 -19.732 2.107 1.00 95.38 305 LYS A N 1
ATOM 2394 C CA . LYS A 1 305 ? -21.314 -20.884 2.122 1.00 95.38 305 LYS A CA 1
ATOM 2395 C C . LYS A 1 305 ? -22.068 -21.005 3.448 1.00 95.38 305 LYS A C 1
ATOM 2397 O O . LYS A 1 305 ? -23.239 -21.365 3.442 1.00 95.38 305 LYS A O 1
ATOM 2402 N N . ALA A 1 306 ? -21.418 -20.700 4.571 1.00 95.38 306 ALA A N 1
ATOM 2403 C CA . ALA A 1 306 ? -22.072 -20.687 5.878 1.00 95.38 306 ALA A CA 1
ATOM 2404 C C . ALA A 1 306 ? -23.136 -19.578 5.984 1.00 95.38 306 ALA A C 1
ATOM 2406 O O . ALA A 1 306 ? -24.192 -19.805 6.570 1.00 95.38 306 ALA A O 1
ATOM 2407 N N . LYS A 1 307 ? -22.881 -18.403 5.389 1.00 93.88 307 LYS A N 1
ATOM 2408 C CA . LYS A 1 307 ? -23.838 -17.284 5.341 1.00 93.88 307 LYS A CA 1
ATOM 2409 C C . LYS A 1 307 ? -24.969 -17.482 4.330 1.00 93.88 307 LYS A C 1
ATOM 2411 O O . LYS A 1 307 ? -26.068 -16.983 4.546 1.00 93.88 307 LYS A O 1
ATOM 2416 N N . LEU A 1 308 ? -24.710 -18.200 3.239 1.00 94.44 308 LEU A N 1
ATOM 2417 C CA . LEU A 1 308 ? -25.656 -18.415 2.144 1.00 94.44 308 LEU A CA 1
ATOM 2418 C C . LEU A 1 308 ? -25.819 -19.916 1.841 1.00 94.44 308 LEU A C 1
ATOM 2420 O O . LEU A 1 308 ? -25.333 -20.385 0.808 1.00 94.44 308 LEU A O 1
ATOM 2424 N N . PRO A 1 309 ? -26.509 -20.687 2.707 1.00 93.12 309 PRO A N 1
ATOM 2425 C CA . PRO A 1 309 ? -26.669 -22.132 2.520 1.00 93.12 309 PRO A CA 1
ATOM 2426 C C . PRO A 1 309 ? -27.381 -22.510 1.214 1.00 93.12 309 PRO A C 1
ATOM 2428 O O . PRO A 1 309 ? -27.112 -23.573 0.656 1.00 93.12 309 PRO A O 1
ATOM 2431 N N . ASP A 1 310 ? -28.255 -21.626 0.725 1.00 94.94 310 ASP A N 1
ATOM 2432 C CA . ASP A 1 310 ? -29.072 -21.833 -0.474 1.00 94.94 310 ASP A CA 1
ATOM 2433 C C . ASP A 1 310 ? -28.403 -21.335 -1.768 1.00 94.94 310 ASP A C 1
ATOM 2435 O O . ASP A 1 310 ? -28.946 -21.531 -2.857 1.00 94.94 310 ASP A O 1
ATOM 2439 N N . ALA A 1 311 ? -27.232 -20.689 -1.680 1.00 94.00 311 ALA A N 1
ATOM 2440 C CA . ALA A 1 311 ? -26.541 -20.176 -2.858 1.00 94.00 311 ALA A CA 1
ATOM 2441 C C . ALA A 1 311 ? -26.044 -21.317 -3.752 1.00 94.00 311 ALA A C 1
ATOM 2443 O O . ALA A 1 311 ? -25.420 -22.287 -3.307 1.00 94.00 311 ALA A O 1
ATOM 2444 N N . THR A 1 312 ? -26.259 -21.168 -5.055 1.00 95.69 312 THR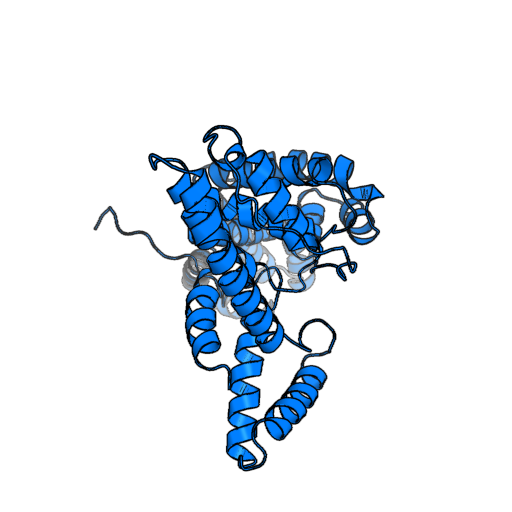 A N 1
ATOM 2445 C CA . THR A 1 312 ? -25.730 -22.110 -6.040 1.00 95.69 312 THR A CA 1
ATOM 2446 C C . THR A 1 312 ? -24.197 -22.037 -6.103 1.00 95.69 312 THR A C 1
ATOM 2448 O O . THR A 1 312 ? -23.604 -20.992 -5.811 1.00 95.69 312 THR A O 1
ATOM 2451 N N . PRO A 1 313 ? -23.507 -23.101 -6.563 1.00 95.12 313 PRO A N 1
ATOM 2452 C CA . PRO A 1 313 ? -22.053 -23.067 -6.737 1.00 95.12 313 PRO A CA 1
ATOM 2453 C C . PRO A 1 313 ? -21.561 -21.908 -7.620 1.00 95.12 313 PRO A C 1
ATOM 2455 O O . PRO A 1 313 ? -20.491 -21.352 -7.377 1.00 95.12 313 PRO A O 1
ATOM 2458 N N . THR A 1 314 ? -22.344 -21.517 -8.631 1.00 96.25 314 THR A N 1
ATOM 2459 C CA . THR A 1 314 ? -22.015 -20.406 -9.534 1.00 96.25 314 THR A CA 1
ATOM 2460 C C . THR A 1 314 ? -22.139 -19.048 -8.846 1.00 96.25 314 THR A C 1
ATOM 2462 O O . THR A 1 314 ? -21.261 -18.200 -9.012 1.00 96.25 314 THR A O 1
ATOM 2465 N N . GLU A 1 315 ? -23.190 -18.836 -8.052 1.00 95.50 315 GLU A N 1
ATOM 2466 C CA . GLU A 1 315 ? -23.357 -17.610 -7.261 1.00 95.50 315 GLU A CA 1
ATOM 2467 C C . GLU A 1 315 ? -22.249 -17.476 -6.219 1.00 95.50 315 GLU A C 1
ATOM 2469 O O . GLU A 1 315 ? -21.625 -16.417 -6.121 1.00 95.50 315 GLU A O 1
ATOM 2474 N N . LEU A 1 316 ? -21.933 -18.568 -5.516 1.00 95.56 316 LEU A N 1
ATOM 2475 C CA . LEU A 1 316 ? -20.852 -18.594 -4.537 1.00 95.56 316 LEU A CA 1
ATOM 2476 C C . LEU A 1 316 ? -19.502 -18.262 -5.187 1.00 95.56 316 LEU A C 1
ATOM 2478 O O . LEU A 1 316 ? -18.768 -17.420 -4.678 1.00 95.56 316 LEU A O 1
ATOM 2482 N N . ALA A 1 317 ? -19.189 -18.847 -6.349 1.00 96.44 317 ALA A N 1
ATOM 2483 C CA . ALA A 1 317 ? -17.955 -18.546 -7.077 1.00 96.44 317 ALA A CA 1
ATOM 2484 C C . ALA A 1 317 ? -17.865 -17.070 -7.506 1.00 96.44 317 ALA A C 1
ATOM 2486 O O . ALA A 1 317 ? -16.791 -16.466 -7.430 1.00 96.44 317 ALA A O 1
ATOM 2487 N N . LYS A 1 318 ? -18.987 -16.467 -7.924 1.00 96.56 318 LYS A N 1
ATOM 2488 C CA . LYS A 1 318 ? -19.047 -15.040 -8.270 1.00 96.56 318 LYS A CA 1
ATOM 2489 C C . LYS A 1 318 ? -18.782 -14.155 -7.050 1.00 96.56 318 LYS A C 1
ATOM 2491 O O . LYS A 1 318 ? -18.009 -13.207 -7.163 1.00 96.56 318 LYS A O 1
ATOM 2496 N N . LEU A 1 319 ? -19.384 -14.474 -5.902 1.00 95.62 319 LEU A N 1
ATOM 2497 C CA . LEU A 1 319 ? -19.165 -13.746 -4.649 1.00 95.62 319 LEU A CA 1
ATOM 2498 C C . LEU A 1 319 ? -17.722 -13.881 -4.159 1.00 95.62 319 LEU A C 1
ATOM 2500 O O . LEU A 1 319 ? -17.104 -12.872 -3.835 1.00 95.62 319 LEU A O 1
ATOM 2504 N N . VAL A 1 320 ? -17.160 -15.093 -4.191 1.00 96.88 320 VAL A N 1
ATOM 2505 C CA . VAL A 1 320 ? -15.751 -15.336 -3.849 1.00 96.88 320 VAL A CA 1
ATOM 2506 C C . VAL A 1 320 ? -14.838 -14.493 -4.730 1.00 96.88 320 VAL A C 1
ATOM 2508 O O . VAL A 1 320 ? -13.946 -13.837 -4.209 1.00 96.88 320 VAL A O 1
ATOM 2511 N N . ASN A 1 321 ? -15.064 -14.466 -6.048 1.00 97.31 321 ASN A N 1
ATOM 2512 C CA . ASN A 1 321 ? -14.251 -13.651 -6.948 1.00 97.31 321 ASN A CA 1
ATOM 2513 C C . ASN A 1 321 ? -14.371 -12.160 -6.631 1.00 97.31 321 ASN A C 1
ATOM 2515 O O . ASN A 1 321 ? -13.339 -11.530 -6.425 1.00 97.31 321 ASN A O 1
ATOM 2519 N N . LYS A 1 322 ? -15.596 -11.628 -6.527 1.00 96.38 322 LYS A N 1
ATOM 2520 C CA . LYS A 1 322 ? -15.835 -10.209 -6.228 1.00 96.38 322 LYS A CA 1
ATOM 2521 C C . LYS A 1 322 ? -15.172 -9.789 -4.912 1.00 96.38 322 LYS A C 1
ATOM 2523 O O . LYS A 1 322 ? -14.453 -8.800 -4.868 1.00 96.38 322 LYS A O 1
ATOM 2528 N N . HIS A 1 323 ? -15.382 -10.563 -3.854 1.00 96.25 323 HIS A N 1
ATOM 2529 C CA . HIS A 1 323 ? -14.868 -10.227 -2.532 1.00 96.25 323 HIS A CA 1
ATOM 2530 C C . HIS A 1 323 ? -13.346 -10.421 -2.442 1.00 96.25 323 HIS A C 1
ATOM 2532 O O . HIS A 1 323 ? -12.654 -9.608 -1.838 1.00 96.25 323 HIS A O 1
ATOM 2538 N N . SER A 1 324 ? -12.796 -11.436 -3.121 1.00 97.31 324 SER A N 1
ATOM 2539 C CA . SER A 1 324 ? -11.342 -11.610 -3.192 1.00 97.31 324 SER A CA 1
ATOM 2540 C C . SER A 1 324 ? -10.638 -10.509 -3.986 1.00 97.31 324 SER A C 1
ATOM 2542 O O . SER A 1 324 ? -9.517 -10.140 -3.645 1.00 97.31 324 SER A O 1
ATOM 2544 N N . ASP A 1 325 ? -11.296 -9.975 -5.018 1.00 97.38 325 ASP A N 1
ATOM 2545 C CA . ASP A 1 325 ? -10.800 -8.849 -5.807 1.00 97.38 325 ASP A CA 1
ATOM 2546 C C . ASP A 1 325 ? -10.781 -7.563 -4.968 1.00 97.38 325 ASP A C 1
ATOM 2548 O O . ASP A 1 325 ? -9.743 -6.904 -4.880 1.00 97.38 325 ASP A O 1
ATOM 2552 N N . PHE A 1 326 ? -11.865 -7.286 -4.233 1.00 98.06 326 PHE A N 1
ATOM 2553 C CA . PHE A 1 326 ? -11.906 -6.203 -3.249 1.00 98.06 326 PHE A CA 1
ATOM 2554 C C . PHE A 1 326 ? -10.749 -6.302 -2.247 1.00 98.06 326 PHE A C 1
ATOM 2556 O O . PHE A 1 326 ? -9.979 -5.352 -2.090 1.00 98.06 326 PHE A O 1
ATOM 2563 N N . ALA A 1 327 ? -10.579 -7.464 -1.606 1.00 97.88 327 ALA A N 1
ATOM 2564 C CA . ALA A 1 327 ? -9.547 -7.637 -0.591 1.00 97.88 327 ALA A CA 1
ATOM 2565 C C . ALA A 1 327 ? -8.131 -7.467 -1.160 1.00 97.88 327 ALA A C 1
ATOM 2567 O O . ALA A 1 327 ? -7.286 -6.829 -0.528 1.00 97.88 327 ALA A O 1
ATOM 2568 N N . SER A 1 328 ? -7.895 -7.947 -2.387 1.00 98.06 328 SER A N 1
ATOM 2569 C CA . SER A 1 328 ? -6.602 -7.793 -3.062 1.00 98.06 328 SER A CA 1
ATOM 2570 C C . SER A 1 328 ? -6.196 -6.336 -3.295 1.00 98.06 328 SER A C 1
ATOM 2572 O O . SER A 1 328 ? -5.006 -6.023 -3.307 1.00 98.06 328 SER A O 1
ATOM 2574 N N . ASN A 1 329 ? -7.181 -5.443 -3.410 1.00 98.31 329 ASN A N 1
ATOM 2575 C CA . ASN A 1 329 ? -6.959 -4.022 -3.628 1.00 98.31 329 ASN A CA 1
ATOM 2576 C C . ASN A 1 329 ? -7.004 -3.214 -2.325 1.00 98.31 329 ASN A C 1
ATOM 2578 O O . ASN A 1 329 ? -6.174 -2.326 -2.150 1.00 98.31 329 ASN A O 1
ATOM 2582 N N . CYS A 1 330 ? -7.912 -3.516 -1.390 1.00 98.62 330 CYS A N 1
ATOM 2583 C CA . CYS A 1 330 ? -8.241 -2.630 -0.262 1.00 98.62 330 CYS A CA 1
ATOM 2584 C C . CYS A 1 330 ? -7.900 -3.164 1.136 1.00 98.62 330 CYS A C 1
ATOM 2586 O O . CYS A 1 330 ? -8.060 -2.433 2.114 1.00 98.62 330 CYS A O 1
ATOM 2588 N N . CYS A 1 331 ? -7.379 -4.390 1.252 1.00 98.38 331 CYS A N 1
ATOM 2589 C CA . CYS A 1 331 ? -7.026 -4.995 2.540 1.00 98.38 331 CYS A CA 1
ATOM 2590 C C . CYS A 1 331 ? -5.517 -4.996 2.846 1.00 98.38 331 CYS A C 1
ATOM 2592 O O . CYS A 1 331 ? -5.021 -5.863 3.563 1.00 98.38 331 CYS A O 1
ATOM 2594 N N . SER A 1 332 ? -4.766 -4.019 2.323 1.00 97.38 332 SER A N 1
ATOM 2595 C CA . SER A 1 332 ? -3.327 -3.863 2.576 1.00 97.38 332 SER A CA 1
ATOM 2596 C C . SER A 1 332 ? -2.977 -2.463 3.095 1.00 97.38 332 SER A C 1
ATOM 2598 O O . SER A 1 332 ? -3.740 -1.512 2.940 1.00 97.38 332 SER A O 1
ATOM 2600 N N . ILE A 1 333 ? -1.791 -2.304 3.691 1.00 98.06 333 ILE A N 1
ATOM 2601 C CA . ILE A 1 333 ? -1.361 -1.023 4.287 1.00 98.06 333 ILE A CA 1
ATOM 2602 C C . ILE A 1 333 ? -1.130 0.101 3.258 1.00 98.06 333 ILE A C 1
ATOM 2604 O O . ILE A 1 333 ? -1.164 1.278 3.605 1.00 98.06 333 ILE A O 1
ATOM 2608 N N . ASN A 1 334 ? -0.878 -0.247 1.993 1.00 97.81 334 ASN A N 1
ATOM 2609 C CA . ASN A 1 334 ? -0.617 0.708 0.908 1.00 97.81 334 ASN A CA 1
ATOM 2610 C C . ASN A 1 334 ? -1.697 0.670 -0.176 1.00 97.81 334 ASN A C 1
ATOM 2612 O O . ASN A 1 334 ? -1.442 1.078 -1.310 1.00 97.81 334 ASN A O 1
ATOM 2616 N N . SER A 1 335 ? -2.888 0.189 0.180 1.00 98.50 335 SER A N 1
ATOM 2617 C CA . SER A 1 335 ? -4.050 0.188 -0.696 1.00 98.50 335 SER A CA 1
ATOM 2618 C C . SER A 1 335 ? -4.334 1.589 -1.275 1.00 98.50 335 SER A C 1
ATOM 2620 O O . SER A 1 335 ? -4.083 2.595 -0.605 1.00 98.50 335 SER A O 1
ATOM 2622 N N . PRO A 1 336 ? -4.794 1.670 -2.536 1.00 98.31 336 PRO A N 1
ATOM 2623 C CA . PRO A 1 336 ? -4.970 2.926 -3.256 1.00 98.31 336 PRO A CA 1
ATOM 2624 C C . PRO A 1 336 ? -6.155 3.725 -2.686 1.00 98.31 336 PRO A C 1
ATOM 2626 O O . PRO A 1 336 ? -7.286 3.233 -2.721 1.00 98.31 336 PRO A O 1
ATOM 2629 N N . PRO A 1 337 ? -5.926 4.923 -2.120 1.00 98.25 337 PRO A N 1
ATOM 2630 C CA . PRO A 1 337 ? -6.954 5.643 -1.380 1.00 98.25 337 PRO A CA 1
ATOM 2631 C C . PRO A 1 337 ? -8.174 6.050 -2.208 1.00 98.25 337 PRO A C 1
ATOM 2633 O O . PRO A 1 337 ? -9.282 5.928 -1.696 1.00 98.25 337 PRO A O 1
ATOM 2636 N N . LEU A 1 338 ? -8.016 6.516 -3.453 1.00 97.88 338 LEU A N 1
ATOM 2637 C CA . LEU A 1 338 ? -9.163 6.995 -4.239 1.00 97.88 338 LEU A CA 1
ATOM 2638 C C . LEU A 1 338 ? -10.045 5.835 -4.691 1.00 97.88 338 LEU A C 1
ATOM 2640 O O . LEU A 1 338 ? -11.262 5.891 -4.535 1.00 97.88 338 LEU A O 1
ATOM 2644 N N . TYR A 1 339 ? -9.430 4.773 -5.210 1.00 98.31 339 TYR A N 1
ATOM 2645 C CA . TYR A 1 339 ? -10.143 3.559 -5.591 1.00 98.31 339 TYR A CA 1
ATOM 2646 C C . TYR A 1 339 ? -10.855 2.922 -4.394 1.00 98.31 339 TYR A C 1
ATOM 2648 O O . TYR A 1 339 ? -12.054 2.637 -4.450 1.00 98.31 339 TYR A O 1
ATOM 2656 N N . CYS A 1 340 ? -10.141 2.736 -3.281 1.00 98.56 340 CYS A N 1
ATOM 2657 C CA . CYS A 1 340 ? -10.721 2.088 -2.112 1.00 98.56 340 CYS A CA 1
ATOM 2658 C C . CYS A 1 340 ? -11.787 2.940 -1.425 1.00 98.56 340 CYS A C 1
ATOM 2660 O O . CYS A 1 340 ? -12.688 2.368 -0.824 1.00 98.56 340 CYS A O 1
ATOM 2662 N N . ASP A 1 341 ? -11.756 4.271 -1.536 1.00 97.94 341 ASP A N 1
ATOM 2663 C CA . ASP A 1 341 ? -12.812 5.120 -0.980 1.00 97.94 341 ASP A CA 1
ATOM 2664 C C . ASP A 1 341 ? -14.195 4.759 -1.550 1.00 97.94 341 ASP A C 1
ATOM 2666 O O . ASP A 1 341 ? -15.129 4.534 -0.771 1.00 97.94 341 ASP A O 1
ATOM 2670 N N . SER A 1 342 ? -14.309 4.611 -2.877 1.00 96.56 342 SER A N 1
ATOM 2671 C CA . SER A 1 342 ? -15.564 4.219 -3.533 1.00 96.56 342 SER A CA 1
ATOM 2672 C C . SER A 1 342 ? -15.919 2.748 -3.330 1.00 96.56 342 SER A C 1
ATOM 2674 O O . SER A 1 342 ? -17.088 2.430 -3.100 1.00 96.56 342 SER A O 1
ATOM 2676 N N . GLU A 1 343 ? -14.931 1.850 -3.374 1.00 97.69 343 GLU A N 1
ATOM 2677 C CA . GLU A 1 343 ? -15.181 0.415 -3.199 1.00 97.69 343 GLU A CA 1
ATOM 2678 C C . GLU A 1 343 ? -15.624 0.083 -1.769 1.00 97.69 343 GLU A C 1
ATOM 2680 O O . GLU A 1 343 ? -16.558 -0.695 -1.572 1.00 97.69 343 GLU A O 1
ATOM 2685 N N . ILE A 1 344 ? -15.030 0.724 -0.756 1.00 97.81 344 ILE A N 1
ATOM 2686 C CA . ILE A 1 344 ? -15.437 0.548 0.644 1.00 97.81 344 ILE A CA 1
ATOM 2687 C C . ILE A 1 344 ? -16.894 0.992 0.837 1.00 97.81 344 ILE A C 1
ATOM 2689 O O . ILE A 1 344 ? -17.665 0.285 1.484 1.00 97.81 344 ILE A O 1
ATOM 2693 N N . ASP A 1 345 ? -17.317 2.114 0.245 1.00 95.81 345 ASP A N 1
ATOM 2694 C CA . ASP A 1 345 ? -18.712 2.570 0.348 1.00 95.81 345 ASP A CA 1
ATOM 2695 C C . ASP A 1 345 ? -19.709 1.611 -0.311 1.00 95.81 345 ASP A C 1
ATOM 2697 O O . ASP A 1 345 ? -20.845 1.469 0.160 1.00 95.81 345 ASP A O 1
ATOM 2701 N N . ALA A 1 346 ? -19.309 0.965 -1.407 1.00 95.38 346 ALA A N 1
ATOM 2702 C CA . ALA A 1 346 ? -20.119 -0.045 -2.070 1.00 95.38 346 ALA A CA 1
ATOM 2703 C C . ALA A 1 346 ? -20.205 -1.328 -1.230 1.00 95.38 346 ALA A C 1
ATOM 2705 O O . ALA A 1 346 ? -21.301 -1.853 -1.020 1.00 95.38 346 ALA A O 1
ATOM 2706 N N . GLU A 1 347 ? -19.080 -1.815 -0.706 1.00 94.12 347 GLU A N 1
ATOM 2707 C CA . GLU A 1 347 ? -19.026 -3.074 0.039 1.00 94.12 347 GLU A CA 1
ATOM 2708 C C . GLU A 1 347 ? -19.642 -2.974 1.437 1.00 94.12 347 GLU A C 1
ATOM 2710 O O . GLU A 1 347 ? -20.360 -3.884 1.841 1.00 94.12 347 GLU A O 1
ATOM 2715 N N . LEU A 1 348 ? -19.507 -1.848 2.146 1.00 90.75 348 LEU A N 1
ATOM 2716 C CA . LEU A 1 348 ? -20.135 -1.662 3.464 1.00 90.75 348 LEU A CA 1
ATOM 2717 C C . LEU A 1 348 ? -21.673 -1.678 3.428 1.00 90.75 348 LEU A C 1
ATOM 2719 O O . LEU A 1 348 ? -22.312 -1.962 4.451 1.00 90.75 348 LEU A O 1
ATOM 2723 N N . LYS A 1 349 ? -22.273 -1.377 2.267 1.00 85.88 349 LYS A N 1
ATOM 2724 C CA . LYS A 1 349 ? -23.719 -1.515 2.011 1.00 85.88 349 LYS A CA 1
ATOM 2725 C C . LYS A 1 349 ? -24.120 -2.952 1.676 1.00 85.88 349 LYS A C 1
ATOM 2727 O O . LYS A 1 349 ? -25.281 -3.302 1.859 1.00 85.88 349 LYS A O 1
ATOM 2732 N N . ASN A 1 350 ? -23.173 -3.754 1.191 1.00 73.62 350 ASN A N 1
ATOM 2733 C CA . ASN A 1 350 ? -23.372 -5.129 0.738 1.00 73.62 350 ASN A CA 1
ATOM 2734 C C . ASN A 1 350 ? -23.041 -6.178 1.803 1.00 73.62 350 ASN A C 1
ATOM 2736 O O . ASN A 1 350 ? -23.071 -7.359 1.471 1.00 73.62 350 ASN A O 1
ATOM 2740 N N . ILE A 1 351 ? -22.693 -5.795 3.037 1.00 63.06 351 ILE A N 1
ATOM 2741 C CA . ILE A 1 351 ? -22.418 -6.779 4.090 1.00 63.06 351 ILE A CA 1
ATOM 2742 C C . ILE A 1 351 ? -23.702 -7.565 4.362 1.00 63.06 351 ILE A C 1
ATOM 2744 O O . ILE A 1 351 ? -24.658 -7.039 4.937 1.00 63.06 351 ILE A O 1
ATOM 2748 N N . LEU A 1 352 ? -23.683 -8.792 3.835 1.00 45.56 352 LEU A N 1
ATOM 2749 C CA . LEU A 1 352 ? -24.711 -9.827 3.888 1.00 45.56 352 LEU A CA 1
ATOM 2750 C C . LEU A 1 352 ? -24.807 -10.447 5.280 1.00 45.56 352 LEU A C 1
ATOM 2752 O O . LEU A 1 352 ? -23.744 -10.833 5.839 1.00 45.56 352 LEU A O 1
#